Protein AF-0000000084837954 (afdb_homodimer)

Organism: Latimeria chalumnae (NCBI:txid7897)

Sequence (352 aa):
MKMGTEDADMTQWSEMEFEENCTYIVNDNPWDPCADGGNWTQAEASLPRNLIFKYAPSCKEIIGILSKEYIPKGTRFGPLVGEVYTNDTVPKNANRKYFWRIYSSGKFHHFIDGFNEEKSNWMRYVNPAHSVQEQNLAACQNGMNIYFYTIKPIPANQELLVWYCREFADRLDYPSMKMGTEDADMTQWSEMEFEENCTYIVNDNPWDPCADGGNWTQAEASLPRNLIFKYAPSCKEIIGILSKEYIPKGTRFGPLVGEVYTNDTVPKNANRKYFWRIYSSGKFHHFIDGFNEEKSNWMRYVNPAHSVQEQNLAACQNGMNIYFYTIKPIPANQELLVWYCREFADRLDYPS

InterPro domains:
  IPR001214 SET domain [PF21549] (64-174)
  IPR001214 SET domain [PS50280] (48-165)
  IPR001214 SET domain [SM00317] (51-171)
  IPR044413 PRDM1, PR/SET domain [cd19187] (45-172)
  IPR046341 SET domain superfamily [G3DSA:2.170.270.10] (1-176)
  IPR046341 SET domain superfamily [SSF82199] (63-168)
  IPR050331 Zinc finger PRDM4/PRDM1/PRDM14-like [PTHR16515] (44-166)

Nearest PDB structures (foldseek):
  3dal-assembly1_B-2  TM=9.988E-01  e=2.368E-31  Homo sapiens
  3dal-assembly1_A  TM=9.921E-01  e=2.522E-31  Homo sapiens
  3ray-assembly1_A  TM=8.978E-01  e=5.128E-15  Homo sapiens
  6xaz-assembly2_B  TM=8.822E-01  e=1.917E-14  Homo sapiens
  3db5-assembly2_B  TM=8.820E-01  e=5.936E-14  Homo sapiens

Structure (mmCIF, N/CA/C/O backbone):
data_AF-0000000084837954-model_v1
#
loop_
_entity.id
_entity.type
_entity.pdbx_description
1 polymer 'SET domain-containing protein'
#
loop_
_atom_site.group_PDB
_atom_site.id
_atom_site.type_symbol
_atom_site.label_atom_id
_atom_site.label_alt_id
_atom_site.label_comp_id
_atom_site.label_asym_id
_atom_site.label_entity_id
_atom_site.label_seq_id
_atom_site.pdbx_PDB_ins_code
_atom_site.Cartn_x
_atom_site.Cartn_y
_atom_site.Cartn_z
_atom_site.occupancy
_atom_site.B_iso_or_equiv
_atom_site.auth_seq_id
_atom_site.auth_comp_id
_atom_site.auth_asym_id
_atom_site.auth_atom_id
_atom_site.pdbx_PDB_model_num
ATOM 1 N N . MET A 1 1 ? 9.922 19.141 -17.391 1 18.69 1 MET A N 1
ATOM 2 C CA . MET A 1 1 ? 8.805 18.562 -18.125 1 18.69 1 MET A CA 1
ATOM 3 C C . MET A 1 1 ? 8.531 17.125 -17.656 1 18.69 1 MET A C 1
ATOM 5 O O . MET A 1 1 ? 9.305 16.219 -17.953 1 18.69 1 MET A O 1
ATOM 9 N N . LYS A 1 2 ? 8.281 16.906 -16.297 1 28.45 2 LYS A N 1
ATOM 10 C CA . LYS A 1 2 ? 8.062 15.562 -15.781 1 28.45 2 LYS A CA 1
ATOM 11 C C . LYS A 1 2 ? 7.156 14.766 -16.719 1 28.45 2 LYS A C 1
ATOM 13 O O . LYS A 1 2 ? 6.098 15.242 -17.125 1 28.45 2 LYS A O 1
ATOM 18 N N . MET A 1 3 ? 7.676 13.977 -17.656 1 29.23 3 MET A N 1
ATOM 19 C CA . MET A 1 3 ? 7.02 13.141 -18.656 1 29.23 3 MET A CA 1
ATOM 20 C C . MET A 1 3 ? 5.707 12.578 -18.125 1 29.23 3 MET A C 1
ATOM 22 O O . MET A 1 3 ? 5.629 12.18 -16.953 1 29.23 3 MET A O 1
ATOM 26 N N . GLY A 1 4 ? 4.578 13.172 -18.422 1 35.25 4 GLY A N 1
ATOM 27 C CA . GLY A 1 4 ? 3.236 12.617 -18.328 1 35.25 4 GLY A CA 1
ATOM 28 C C . GLY A 1 4 ? 3.215 11.102 -18.328 1 35.25 4 GLY A C 1
ATOM 29 O O . GLY A 1 4 ? 3.777 10.469 -19.219 1 35.25 4 GLY A O 1
ATOM 30 N N . THR A 1 5 ? 3.57 10.453 -17.266 1 38 5 THR A N 1
ATOM 31 C CA . THR A 1 5 ? 3.48 9 -17.266 1 38 5 THR A CA 1
ATOM 32 C C . THR A 1 5 ? 2.361 8.523 -18.188 1 38 5 THR A C 1
ATOM 34 O O . THR A 1 5 ? 1.182 8.758 -17.906 1 38 5 THR A O 1
ATOM 37 N N . GLU A 1 6 ? 2.422 8.711 -19.406 1 42.94 6 GLU A N 1
ATOM 38 C CA . GLU A 1 6 ? 1.643 7.926 -20.359 1 42.94 6 GLU A CA 1
ATOM 39 C C . GLU A 1 6 ? 1.289 6.555 -19.781 1 42.94 6 GLU A C 1
ATOM 41 O O . GLU A 1 6 ? 2.012 6.023 -18.938 1 42.94 6 GLU A O 1
ATOM 46 N N . ASP A 1 7 ? -0.115 6.242 -19.797 1 55 7 ASP A N 1
ATOM 47 C CA . ASP A 1 7 ? -0.686 4.93 -19.516 1 55 7 ASP A CA 1
ATOM 48 C C . ASP A 1 7 ? 0.243 3.812 -19.984 1 55 7 ASP A C 1
ATOM 50 O O . ASP A 1 7 ? 0.126 3.334 -21.109 1 55 7 ASP A O 1
ATOM 54 N N . ALA A 1 8 ? 1.477 3.895 -19.469 1 59.75 8 ALA A N 1
ATOM 55 C CA . ALA A 1 8 ? 2.438 2.869 -19.875 1 59.75 8 ALA A CA 1
ATOM 56 C C . ALA A 1 8 ? 1.807 1.48 -19.828 1 59.75 8 ALA A C 1
ATOM 58 O O . ALA A 1 8 ? 1.054 1.164 -18.906 1 59.75 8 ALA A O 1
ATOM 59 N N . ASP A 1 9 ? 1.861 0.839 -20.938 1 79.5 9 ASP A N 1
ATOM 60 C CA . ASP A 1 9 ? 1.455 -0.559 -21.031 1 79.5 9 ASP A CA 1
ATOM 61 C C . ASP A 1 9 ? 2.266 -1.437 -20.078 1 79.5 9 ASP A C 1
ATOM 63 O O . ASP A 1 9 ? 3.385 -1.842 -20.406 1 79.5 9 ASP A O 1
ATOM 67 N N . MET A 1 10 ? 1.75 -1.671 -18.922 1 84 10 MET A N 1
ATOM 68 C CA . MET A 1 10 ? 2.422 -2.4 -17.859 1 84 10 MET A CA 1
ATOM 69 C C . 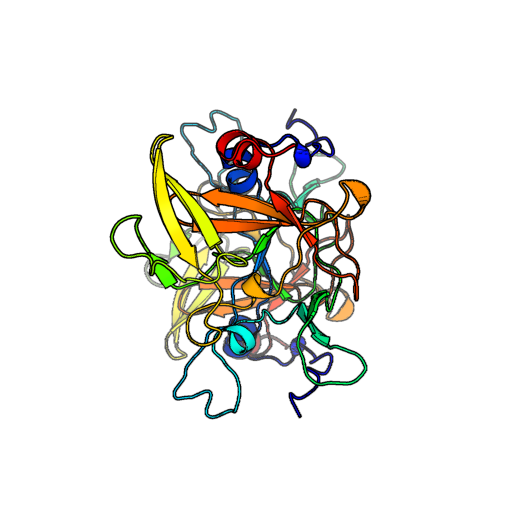MET A 1 10 ? 2.785 -3.812 -18.297 1 84 10 MET A C 1
ATOM 71 O O . MET A 1 10 ? 3.633 -4.465 -17.688 1 84 10 MET A O 1
ATOM 75 N N . THR A 1 11 ? 2.193 -4.234 -19.391 1 78.94 11 THR A N 1
ATOM 76 C CA . THR A 1 11 ? 2.461 -5.602 -19.812 1 78.94 11 THR A CA 1
ATOM 77 C C . THR A 1 11 ? 3.881 -5.727 -20.359 1 78.94 11 THR A C 1
ATOM 79 O O . THR A 1 11 ? 4.406 -6.836 -20.5 1 78.94 11 THR A O 1
ATOM 82 N N . GLN A 1 12 ? 4.457 -4.582 -20.625 1 80.94 12 GLN A N 1
ATOM 83 C CA . GLN A 1 12 ? 5.797 -4.594 -21.203 1 80.94 12 GLN A CA 1
ATOM 84 C C . GLN A 1 12 ? 6.852 -4.254 -20.156 1 80.94 12 GLN A C 1
ATOM 86 O O . GLN A 1 12 ? 8.047 -4.254 -20.453 1 80.94 12 GLN A O 1
ATOM 91 N N . TRP A 1 13 ? 6.477 -4.086 -18.969 1 87.81 13 TRP A N 1
ATOM 92 C CA . TRP A 1 13 ? 7.395 -3.664 -17.922 1 87.81 13 TRP A CA 1
ATOM 93 C C . TRP A 1 13 ? 8.281 -4.82 -17.484 1 87.81 13 TRP A C 1
ATOM 95 O O . TRP A 1 13 ? 7.852 -5.977 -17.484 1 87.81 13 TRP A O 1
ATOM 105 N N . SER A 1 14 ? 9.477 -4.441 -17.172 1 89.69 14 SER A N 1
ATOM 106 C CA . SER A 1 14 ? 10.352 -5.391 -16.5 1 89.69 14 SER A CA 1
ATOM 107 C C . SER A 1 14 ? 9.953 -5.566 -15.031 1 89.69 14 SER A C 1
ATOM 109 O O . SER A 1 14 ? 9.164 -4.789 -14.5 1 89.69 14 SER A O 1
ATOM 111 N N . GLU A 1 15 ? 10.469 -6.582 -14.43 1 92.69 15 GLU A N 1
ATOM 112 C CA . GLU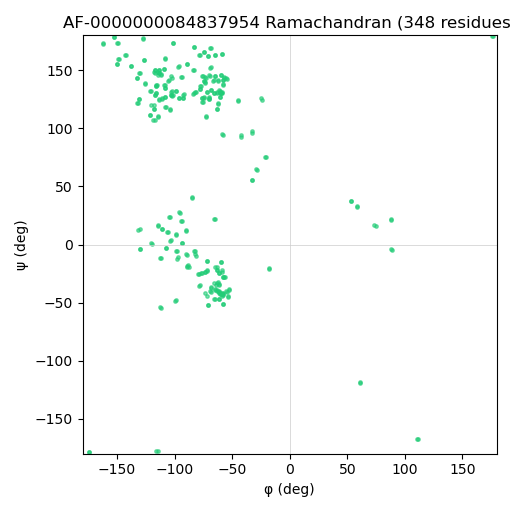 A 1 15 ? 10.227 -6.832 -13.016 1 92.69 15 GLU A CA 1
ATOM 113 C C . GLU A 1 15 ? 10.68 -5.648 -12.164 1 92.69 15 GLU A C 1
ATOM 115 O O . GLU A 1 15 ? 9.992 -5.262 -11.219 1 92.69 15 GLU A O 1
ATOM 120 N N . MET A 1 16 ? 11.797 -5.102 -12.477 1 91.06 16 MET A N 1
ATOM 121 C CA . MET A 1 16 ? 12.312 -3.934 -11.773 1 91.06 16 MET A CA 1
ATOM 122 C C . MET A 1 16 ? 11.383 -2.736 -11.945 1 91.06 16 MET A C 1
ATOM 124 O O . MET A 1 16 ? 11.156 -1.981 -10.992 1 91.06 16 MET A O 1
ATOM 128 N N . GLU A 1 17 ? 10.859 -2.588 -13.125 1 90.94 17 GLU A N 1
ATOM 129 C CA . GLU A 1 17 ? 9.945 -1.481 -13.391 1 90.94 17 GLU A CA 1
ATOM 130 C C . GLU A 1 17 ? 8.672 -1.608 -12.57 1 90.94 17 GLU A C 1
ATOM 132 O O . GLU A 1 17 ? 8.133 -0.608 -12.086 1 90.94 17 GLU A O 1
ATOM 137 N N . PHE A 1 18 ? 8.195 -2.785 -12.422 1 92.88 18 PHE A N 1
ATOM 138 C CA . PHE A 1 18 ? 7.027 -2.994 -11.578 1 92.88 18 PHE A CA 1
ATOM 139 C C . PHE A 1 18 ? 7.312 -2.586 -10.141 1 92.88 18 PHE A C 1
ATOM 141 O O . PHE A 1 18 ? 6.5 -1.903 -9.508 1 92.88 18 PHE A O 1
ATOM 148 N N . GLU A 1 19 ? 8.406 -3.021 -9.664 1 91.19 19 GLU A N 1
ATOM 149 C CA . GLU A 1 19 ? 8.797 -2.713 -8.289 1 91.19 19 GLU A CA 1
ATOM 150 C C . GLU A 1 19 ? 8.945 -1.208 -8.086 1 91.19 19 GLU A C 1
ATOM 152 O O . GLU A 1 19 ? 8.469 -0.662 -7.086 1 91.19 19 GLU A O 1
ATOM 157 N N . GLU A 1 20 ? 9.492 -0.549 -9.031 1 89.5 20 GLU A N 1
ATOM 158 C CA . GLU A 1 20 ? 9.805 0.872 -8.898 1 89.5 20 GLU A CA 1
ATOM 159 C C . GLU A 1 20 ? 8.547 1.727 -9.062 1 89.5 20 GLU A C 1
ATOM 161 O O . GLU A 1 20 ? 8.484 2.85 -8.562 1 89.5 20 GLU A O 1
ATOM 166 N N . ASN A 1 21 ? 7.582 1.158 -9.773 1 88.25 21 ASN A N 1
ATOM 167 C CA . ASN A 1 21 ? 6.426 1.979 -10.102 1 88.25 21 ASN A CA 1
ATOM 168 C C . ASN A 1 21 ? 5.176 1.517 -9.359 1 88.25 21 ASN A C 1
ATOM 170 O O . ASN A 1 21 ? 4.062 1.912 -9.695 1 88.25 21 ASN A O 1
ATOM 174 N N . CYS A 1 22 ? 5.398 0.709 -8.414 1 90.38 22 CYS A N 1
ATOM 175 C CA . CYS A 1 22 ? 4.293 0.267 -7.57 1 90.38 22 CYS A CA 1
ATOM 176 C C . CYS A 1 22 ? 3.797 1.402 -6.684 1 90.38 22 CYS A C 1
ATOM 178 O O . CYS A 1 22 ? 4.586 2.039 -5.98 1 90.38 22 CYS A O 1
ATOM 180 N N . THR A 1 23 ? 2.498 1.654 -6.762 1 95.44 23 THR A N 1
ATOM 181 C CA . THR A 1 23 ? 1.93 2.771 -6.016 1 95.44 23 THR A CA 1
ATOM 182 C C . THR A 1 23 ? 1.287 2.283 -4.719 1 95.44 23 THR A C 1
ATOM 184 O O . THR A 1 23 ? 1.479 2.883 -3.66 1 95.44 23 THR A O 1
ATOM 187 N N . TYR A 1 24 ? 0.505 1.265 -4.812 1 98.12 24 TYR A N 1
ATOM 188 C CA . TYR A 1 24 ? -0.235 0.747 -3.668 1 98.12 24 TYR A CA 1
ATOM 189 C C . TYR A 1 24 ? 0.335 -0.591 -3.211 1 98.12 24 TYR A C 1
ATOM 191 O O . TYR A 1 24 ? 0.661 -1.448 -4.035 1 98.12 24 TYR A O 1
ATOM 199 N N . ILE A 1 25 ? 0.447 -0.74 -1.958 1 98.31 25 ILE A N 1
ATOM 200 C CA . ILE A 1 25 ? 0.876 -2.004 -1.369 1 98.31 25 ILE A CA 1
ATOM 201 C C . ILE A 1 25 ? -0.238 -2.57 -0.492 1 98.31 25 ILE A C 1
ATOM 203 O O . ILE A 1 25 ? -0.80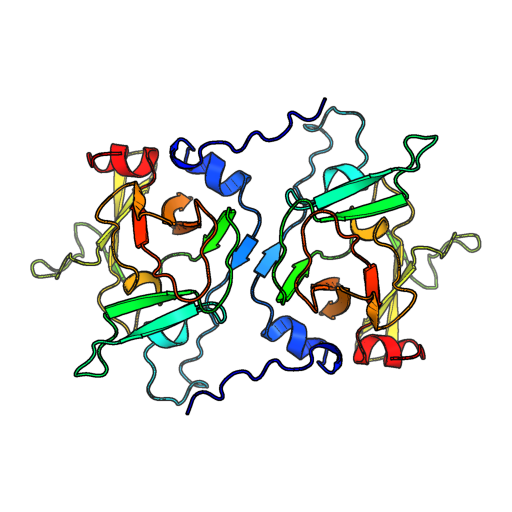1 -1.858 0.343 1 98.31 25 ILE A O 1
ATOM 207 N N . VAL A 1 26 ? -0.583 -3.803 -0.71 1 98.5 26 VAL A N 1
ATOM 208 C CA . VAL A 1 26 ? -1.526 -4.531 0.132 1 98.5 26 VAL A CA 1
ATOM 209 C C . VAL A 1 26 ? -0.831 -5.73 0.77 1 98.5 26 VAL A C 1
ATOM 211 O O . VAL A 1 26 ? -0.4 -6.652 0.069 1 98.5 26 VAL A O 1
ATOM 214 N N . ASN A 1 27 ? -0.759 -5.699 2.049 1 97 27 ASN A N 1
ATOM 215 C CA . ASN A 1 27 ? -0.134 -6.801 2.777 1 97 27 ASN A CA 1
ATOM 216 C C . ASN A 1 27 ? -1.146 -7.891 3.125 1 97 27 ASN A C 1
ATOM 218 O O . ASN A 1 27 ? -2.344 -7.617 3.229 1 97 27 ASN A O 1
ATOM 222 N N . ASP A 1 28 ? -0.611 -9.086 3.295 1 97.12 28 ASP A N 1
ATOM 223 C CA . ASP A 1 28 ? -1.442 -10.164 3.83 1 97.12 28 ASP A CA 1
ATOM 224 C C . ASP A 1 28 ? -1.978 -9.805 5.215 1 97.12 28 ASP A C 1
ATOM 226 O O . ASP A 1 28 ? -1.314 -9.102 5.98 1 97.12 28 ASP A O 1
ATOM 230 N N . ASN A 1 29 ? -3.166 -10.273 5.465 1 94.25 29 ASN A N 1
ATOM 231 C CA . ASN A 1 29 ? -3.598 -10.227 6.859 1 94.25 29 ASN A CA 1
ATOM 232 C C . ASN A 1 29 ? -2.684 -11.055 7.754 1 94.25 29 ASN A C 1
ATOM 234 O O . ASN A 1 29 ? -2.301 -12.172 7.395 1 94.25 29 ASN A O 1
ATOM 238 N N . PRO A 1 30 ? -2.348 -10.367 8.844 1 87.44 30 PRO A N 1
ATOM 239 C CA . PRO A 1 30 ? -1.489 -11.141 9.742 1 87.44 30 PRO A CA 1
ATOM 240 C C . PRO A 1 30 ? -2.174 -12.398 10.281 1 87.44 30 PRO A C 1
ATOM 242 O O . PRO A 1 30 ? -3.391 -12.406 10.477 1 87.44 30 PRO A O 1
ATOM 245 N N . TRP A 1 31 ? -1.421 -13.398 10.375 1 80.69 31 TRP A N 1
ATOM 246 C CA . TRP A 1 31 ? -1.942 -14.68 10.836 1 80.69 31 TRP A CA 1
ATOM 247 C C . TRP A 1 31 ? -1.251 -15.117 12.125 1 80.69 31 TRP A C 1
ATOM 249 O O . TRP A 1 31 ? -0.025 -15.047 12.234 1 80.69 31 TRP A O 1
ATOM 259 N N . ASP A 1 32 ? -2.109 -15.266 13.125 1 76.31 32 ASP A N 1
ATOM 260 C CA . ASP A 1 32 ? -1.627 -15.859 14.367 1 76.31 32 ASP A CA 1
ATOM 261 C C . ASP A 1 32 ? -2.369 -17.156 14.688 1 76.31 32 ASP A C 1
ATOM 263 O O . ASP A 1 32 ? -3.557 -17.125 15.016 1 76.31 32 ASP A O 1
ATOM 267 N N . PRO A 1 33 ? -1.661 -18.266 14.508 1 71.12 33 PRO A N 1
ATOM 268 C CA . PRO A 1 33 ? -2.316 -19.547 14.758 1 71.12 33 PRO A CA 1
ATOM 269 C C . PRO A 1 33 ? -2.967 -19.625 16.141 1 71.12 33 PRO A C 1
ATOM 271 O O . PRO A 1 33 ? -3.998 -20.281 16.297 1 71.12 33 PRO A O 1
ATOM 274 N N . CYS A 1 34 ? -2.322 -19.078 17.109 1 66 34 CYS A N 1
ATOM 275 C CA . CYS A 1 34 ? -2.818 -19.141 18.469 1 66 34 CYS A CA 1
ATOM 276 C C . CYS A 1 34 ? -4.035 -18.25 18.656 1 66 34 CYS A C 1
ATOM 278 O O . CYS A 1 34 ? -4.957 -18.594 19.406 1 66 34 CYS A O 1
ATOM 280 N N . ALA A 1 35 ? -3.959 -17.188 18.172 1 58.91 35 ALA A N 1
ATOM 281 C CA . ALA A 1 35 ? -5.02 -16.203 18.375 1 58.91 35 ALA A CA 1
ATOM 282 C C . ALA A 1 35 ? -6.223 -16.5 17.484 1 58.91 35 ALA A C 1
ATOM 284 O O . ALA A 1 35 ? -7.363 -16.219 17.859 1 58.91 35 ALA A O 1
ATOM 285 N N . ASP A 1 36 ? -5.797 -16.969 16.375 1 60.88 36 ASP A N 1
ATOM 286 C CA . ASP A 1 36 ? -6.871 -17.188 15.414 1 60.88 36 ASP A CA 1
ATOM 287 C C . ASP A 1 36 ? -7.531 -18.547 15.625 1 60.88 36 ASP A C 1
ATOM 289 O O . ASP A 1 36 ? -7.008 -19.562 15.188 1 60.88 36 ASP A O 1
ATOM 293 N N . GLY A 1 37 ? -7.691 -18.844 16.906 1 55.66 37 GLY A N 1
ATOM 294 C CA . GLY A 1 37 ? -8.398 -20.062 17.281 1 55.66 37 GLY A CA 1
ATOM 295 C C . GLY A 1 37 ? -9.242 -20.641 16.172 1 55.66 37 GLY A C 1
ATOM 296 O O . GLY A 1 37 ? -9.82 -21.719 16.312 1 55.66 37 GLY A O 1
ATOM 297 N N . GLY A 1 38 ? -9.594 -19.891 15.227 1 60.56 38 GLY A N 1
ATOM 298 C CA . GLY A 1 38 ? -10.648 -20.438 14.391 1 60.56 38 GLY A CA 1
ATOM 299 C C . GLY A 1 38 ? -10.133 -21.375 13.32 1 60.56 38 GLY A C 1
ATOM 300 O O . GLY A 1 38 ? -8.938 -21.641 13.242 1 60.56 38 GLY A O 1
ATOM 301 N N . ASN A 1 39 ? -11.008 -22.094 12.617 1 78.25 39 ASN A N 1
ATOM 302 C CA . ASN A 1 39 ? -11.062 -23.156 11.617 1 78.25 39 ASN A CA 1
ATOM 303 C C . ASN A 1 39 ? -10.469 -22.703 10.289 1 78.25 39 ASN A C 1
ATOM 305 O O . ASN A 1 39 ? -10.75 -23.297 9.242 1 78.25 39 ASN A O 1
ATOM 309 N N . TRP A 1 40 ? -9.578 -21.625 10.391 1 87.56 40 TRP A N 1
ATOM 310 C CA . TRP A 1 40 ? -9.055 -21.234 9.086 1 87.56 40 TRP A CA 1
ATOM 311 C C . TRP A 1 40 ? -7.613 -21.703 8.914 1 87.56 40 TRP A C 1
ATOM 313 O O . TRP A 1 40 ? -6.836 -21.703 9.875 1 87.56 40 TRP A O 1
ATOM 323 N N . THR A 1 41 ? -7.34 -22.125 7.734 1 93.81 41 THR A N 1
ATOM 324 C CA . THR A 1 41 ? -5.953 -22.391 7.383 1 93.81 41 THR A CA 1
ATOM 325 C C . THR A 1 41 ? -5.156 -21.094 7.25 1 93.81 41 THR A C 1
ATOM 327 O O . THR A 1 41 ? -5.738 -20.016 7.16 1 93.81 41 THR A O 1
ATOM 330 N N . GLN A 1 42 ? -3.848 -21.156 7.285 1 95.12 42 GLN A N 1
ATOM 331 C CA . GLN A 1 42 ? -2.988 -20 7.062 1 95.12 42 GLN A CA 1
ATOM 332 C C . GLN A 1 42 ? -3.328 -19.312 5.742 1 95.12 42 GLN A C 1
ATOM 334 O O . GLN A 1 42 ? -3.381 -18.078 5.672 1 95.12 42 GLN A O 1
ATOM 339 N N . ALA A 1 43 ? -3.512 -20.125 4.738 1 97.12 43 ALA A N 1
ATOM 340 C CA . ALA A 1 43 ? -3.857 -19.562 3.428 1 97.12 43 ALA A CA 1
ATOM 341 C C . ALA A 1 43 ? -5.141 -18.75 3.502 1 97.12 43 ALA A C 1
ATOM 343 O O . ALA A 1 43 ? -5.195 -17.625 2.986 1 97.12 43 ALA A O 1
ATOM 344 N N . GLU A 1 44 ? -6.086 -19.25 4.137 1 95.88 44 GLU A N 1
ATOM 345 C CA . GLU A 1 44 ? -7.367 -18.562 4.262 1 95.88 44 GLU A CA 1
ATOM 346 C C . GLU A 1 44 ? -7.238 -17.297 5.125 1 95.88 44 GLU A C 1
ATOM 348 O O . GLU A 1 44 ? -7.781 -16.25 4.789 1 95.88 44 GLU A O 1
ATOM 353 N N . ALA A 1 45 ? -6.477 -17.422 6.18 1 95.06 45 ALA A N 1
ATOM 354 C CA . ALA A 1 45 ? -6.367 -16.344 7.152 1 95.06 45 ALA A CA 1
ATOM 355 C C . ALA A 1 45 ? -5.566 -15.172 6.586 1 95.06 45 ALA A C 1
ATOM 357 O O . ALA A 1 45 ? -5.703 -14.031 7.047 1 95.06 45 ALA A O 1
ATOM 358 N N . SER A 1 46 ? -4.777 -15.398 5.633 1 97.06 46 SER A N 1
ATOM 359 C CA . SER A 1 46 ? -3.861 -14.391 5.105 1 97.06 46 SER A CA 1
ATOM 360 C C . SER A 1 46 ? -4.562 -13.469 4.109 1 97.06 46 SER A C 1
ATOM 362 O O . SER A 1 46 ? -3.99 -12.469 3.666 1 97.06 46 SER A O 1
ATOM 364 N N . LEU A 1 47 ? -5.836 -13.742 3.756 1 97.56 47 LEU A N 1
ATOM 365 C CA . LEU A 1 47 ? -6.535 -12.984 2.725 1 97.56 47 LEU A CA 1
ATOM 366 C C . LEU A 1 47 ? -6.68 -11.523 3.133 1 97.56 47 LEU A C 1
ATOM 368 O O . LEU A 1 47 ? -7.234 -11.219 4.191 1 97.56 47 LEU A O 1
ATOM 372 N N . PRO A 1 48 ? -6.125 -10.641 2.293 1 97.19 48 PRO A N 1
ATOM 373 C CA . PRO A 1 48 ? -6.309 -9.219 2.596 1 97.19 48 PRO A CA 1
ATOM 374 C C . PRO A 1 48 ? -7.777 -8.812 2.662 1 97.19 48 PRO A C 1
ATOM 376 O O . PRO A 1 48 ? -8.633 -9.477 2.07 1 97.19 48 PRO A O 1
ATOM 379 N N . ARG A 1 49 ? -8.047 -7.699 3.225 1 94.19 49 ARG A N 1
ATOM 380 C CA . ARG A 1 49 ? -9.398 -7.262 3.543 1 94.19 49 ARG A CA 1
ATOM 381 C C . ARG A 1 49 ? -10.148 -6.836 2.283 1 94.19 49 ARG A C 1
ATOM 383 O O . ARG A 1 49 ? -11.375 -6.762 2.277 1 94.19 49 ARG A O 1
ATOM 390 N N . ASN A 1 50 ? -9.445 -6.461 1.241 1 97.5 50 ASN A N 1
ATOM 391 C CA . ASN A 1 50 ? -10.102 -5.961 0.036 1 97.5 50 ASN A CA 1
ATOM 392 C C . ASN A 1 50 ? -10.406 -7.094 -0.942 1 97.5 50 ASN A C 1
ATOM 394 O O . ASN A 1 50 ? -10.766 -6.84 -2.096 1 97.5 50 ASN A O 1
ATOM 398 N N . LEU A 1 51 ? -10.281 -8.312 -0.485 1 98.56 51 LEU A N 1
ATOM 399 C CA . LEU A 1 51 ? -10.547 -9.484 -1.312 1 98.56 51 LEU A CA 1
ATOM 400 C C . LEU A 1 51 ? -11.547 -10.414 -0.63 1 98.56 51 LEU A C 1
ATOM 402 O O . LEU A 1 51 ? -11.75 -10.328 0.583 1 98.56 51 LEU A O 1
ATOM 406 N N . ILE A 1 52 ? -12.188 -11.273 -1.466 1 98 52 ILE A N 1
ATOM 407 C CA . ILE A 1 52 ? -13.07 -12.312 -0.944 1 98 52 ILE A CA 1
ATOM 408 C C . ILE A 1 52 ? -12.836 -13.617 -1.7 1 98 52 ILE A C 1
ATOM 410 O O . ILE A 1 52 ? -12.391 -13.602 -2.85 1 98 52 ILE A O 1
ATOM 414 N N . PHE A 1 53 ? -13.117 -14.719 -1.052 1 97.69 53 PHE A N 1
ATOM 415 C CA . PHE A 1 53 ? -13 -16.031 -1.686 1 97.69 53 PHE A CA 1
ATOM 416 C C . PHE A 1 53 ? -14.156 -16.25 -2.654 1 97.69 53 PHE A C 1
ATOM 418 O O . PHE A 1 53 ? -15.289 -15.867 -2.381 1 97.69 53 PHE A O 1
ATOM 425 N N . LYS A 1 54 ? -13.883 -16.828 -3.717 1 97.38 54 LYS A N 1
ATOM 426 C CA . LYS A 1 54 ? -14.883 -17.406 -4.605 1 97.38 54 LYS A CA 1
ATOM 427 C C . LYS A 1 54 ? -15.109 -18.891 -4.289 1 97.38 54 LYS A C 1
ATOM 429 O O . LYS A 1 54 ? -14.164 -19.672 -4.27 1 97.38 54 LYS A O 1
ATOM 434 N N . TYR A 1 55 ? -16.328 -19.25 -4.059 1 95.94 55 TYR A N 1
ATOM 435 C CA . TYR A 1 55 ? -16.625 -20.625 -3.689 1 95.94 55 TYR A CA 1
ATOM 436 C C . TYR A 1 55 ? -17.344 -21.344 -4.824 1 95.94 55 TYR A C 1
ATOM 438 O O . TYR A 1 55 ? -18.078 -20.734 -5.598 1 95.94 55 TYR A O 1
ATOM 446 N N . ALA A 1 56 ? -17.094 -22.641 -4.805 1 93.44 56 ALA A N 1
ATOM 447 C CA . ALA A 1 56 ? -17.828 -23.5 -5.738 1 93.44 56 ALA A CA 1
ATOM 448 C C . ALA A 1 56 ? -19.312 -23.516 -5.391 1 93.44 56 ALA A C 1
ATOM 450 O O . ALA A 1 56 ? -19.688 -23.453 -4.219 1 93.44 56 ALA A O 1
ATOM 451 N N . PRO A 1 57 ? -20.234 -23.516 -6.359 1 89.19 57 PRO A N 1
ATOM 452 C CA . PRO A 1 57 ? -21.688 -23.469 -6.129 1 89.19 57 PRO A CA 1
ATOM 453 C C . PRO A 1 57 ? -22.172 -24.594 -5.219 1 89.19 57 PRO A C 1
ATOM 455 O O . PRO A 1 57 ? -23.078 -24.391 -4.414 1 89.19 57 PRO A O 1
ATOM 458 N N . SER A 1 58 ? -21.688 -25.703 -5.355 1 85.81 58 SER A N 1
ATOM 459 C CA . SER A 1 58 ? -22.266 -26.859 -4.695 1 85.81 58 SER A CA 1
ATOM 460 C C . SER A 1 58 ? -21.516 -27.219 -3.416 1 85.81 58 SER A C 1
ATOM 462 O O . SER A 1 58 ? -21.938 -28.094 -2.66 1 85.81 58 SER A O 1
ATOM 464 N N . CYS A 1 59 ? -20.391 -26.484 -3.188 1 78.5 59 CYS A N 1
ATOM 465 C CA . CYS A 1 59 ? -19.625 -26.828 -1.996 1 78.5 59 CYS A CA 1
ATOM 466 C C . CYS A 1 59 ? -18.859 -25.625 -1.476 1 78.5 59 CYS A C 1
ATOM 468 O O . CYS A 1 59 ? -18.953 -24.531 -2.041 1 78.5 59 CYS A O 1
ATOM 470 N N . LYS A 1 60 ? -18.125 -25.844 -0.333 1 84.38 60 LYS A N 1
ATOM 471 C CA . LYS A 1 60 ? -17.359 -24.781 0.331 1 84.38 60 LYS A CA 1
ATOM 472 C C . LYS A 1 60 ? -15.906 -24.781 -0.105 1 84.38 60 LYS A C 1
ATOM 474 O O . LYS A 1 60 ? -15.016 -24.422 0.67 1 84.38 60 LYS A O 1
ATOM 479 N N . GLU A 1 61 ? -15.812 -25.297 -1.354 1 91.88 61 GLU A N 1
ATOM 480 C CA . GLU A 1 61 ? -14.453 -25.281 -1.882 1 91.88 61 GLU A CA 1
ATOM 481 C C . GLU A 1 61 ? -14.094 -23.906 -2.457 1 91.88 61 GLU A C 1
ATOM 483 O O . GLU A 1 61 ? -14.883 -23.312 -3.18 1 91.88 61 GLU A O 1
ATOM 488 N N . ILE A 1 62 ? -12.945 -23.422 -2.055 1 95.94 62 ILE A N 1
ATOM 489 C CA . ILE A 1 62 ? -12.453 -22.156 -2.609 1 95.94 62 ILE A CA 1
ATOM 490 C C . ILE A 1 62 ? -11.922 -22.391 -4.02 1 95.94 62 ILE A C 1
ATOM 492 O O . ILE A 1 62 ? -11.008 -23.188 -4.219 1 95.94 62 ILE A O 1
ATOM 496 N N . ILE A 1 63 ? -12.477 -21.672 -5.027 1 96.88 63 ILE A N 1
ATOM 497 C CA . ILE A 1 63 ? -12.102 -21.938 -6.414 1 96.88 63 ILE A CA 1
ATOM 498 C C . ILE A 1 63 ? -11.5 -20.688 -7.035 1 96.88 63 ILE A C 1
ATOM 500 O O . ILE A 1 63 ? -11.195 -20.672 -8.234 1 96.88 63 ILE A O 1
ATOM 504 N N . GLY A 1 64 ? -11.383 -19.562 -6.27 1 98.19 64 GLY A N 1
ATOM 505 C CA . GLY A 1 64 ? -10.805 -18.344 -6.805 1 98.19 64 GLY A CA 1
ATOM 506 C C . GLY A 1 64 ? -10.852 -17.188 -5.824 1 98.19 64 GLY A C 1
ATOM 507 O O . GLY A 1 64 ? -11.211 -17.359 -4.66 1 98.19 64 GLY A O 1
ATOM 508 N N . ILE A 1 65 ? -10.336 -16.094 -6.25 1 98.75 65 ILE A N 1
ATOM 509 C CA . ILE A 1 65 ? -10.312 -14.867 -5.457 1 98.75 65 ILE A CA 1
ATOM 510 C C . ILE A 1 65 ? -11.047 -13.758 -6.203 1 98.75 65 ILE A C 1
ATOM 512 O O . ILE A 1 65 ? -10.82 -13.547 -7.398 1 98.75 65 ILE A O 1
ATOM 516 N N . LEU A 1 66 ? -11.914 -13.086 -5.496 1 98.69 66 LEU A N 1
ATOM 517 C CA . LEU A 1 66 ? -12.633 -11.938 -6.047 1 98.69 66 LEU A CA 1
ATOM 518 C C . LEU A 1 66 ? -12.227 -10.648 -5.336 1 98.69 66 LEU A C 1
ATOM 520 O O . LEU A 1 66 ? -11.867 -10.68 -4.156 1 98.69 66 LEU A O 1
ATOM 524 N N . SER A 1 67 ? -12.25 -9.57 -6.102 1 98.56 67 SER A N 1
ATOM 525 C CA . SER A 1 67 ? -12.109 -8.266 -5.461 1 98.56 67 SER A CA 1
ATOM 526 C C . SER A 1 67 ? -13.359 -7.895 -4.68 1 98.56 67 SER A C 1
ATOM 528 O O . SER A 1 67 ? -14.477 -8.07 -5.168 1 98.56 67 SER A O 1
ATOM 530 N N . LYS A 1 68 ? -13.203 -7.473 -3.473 1 97.69 68 LYS A N 1
ATOM 531 C CA . LYS A 1 68 ? -14.305 -6.996 -2.646 1 97.69 68 LYS A CA 1
ATOM 532 C C . LYS A 1 68 ? -14.695 -5.566 -3.01 1 97.69 68 LYS A C 1
ATOM 534 O O . LYS A 1 68 ? -15.844 -5.164 -2.83 1 97.69 68 LYS A O 1
ATOM 539 N N . GLU A 1 69 ? -13.773 -4.797 -3.557 1 96.5 69 GLU A N 1
ATOM 540 C CA . GLU A 1 69 ? -13.891 -3.383 -3.902 1 96.5 69 GLU A CA 1
ATOM 541 C C . GLU A 1 69 ? -13.023 -3.035 -5.109 1 96.5 69 GLU A C 1
ATOM 543 O O . GLU A 1 69 ? -12.305 -3.891 -5.629 1 96.5 69 GLU A O 1
ATOM 548 N N . TYR A 1 70 ? -13.227 -1.771 -5.543 1 97 70 TYR A N 1
ATOM 549 C CA . TYR A 1 70 ? -12.344 -1.301 -6.609 1 97 70 TYR A CA 1
ATOM 550 C C . TYR A 1 70 ? -10.891 -1.329 -6.164 1 97 70 TYR A C 1
ATOM 552 O O . TYR A 1 70 ? -10.547 -0.823 -5.094 1 97 70 TYR A O 1
ATOM 560 N N . ILE A 1 71 ? -10.055 -1.963 -6.922 1 97.88 71 ILE A N 1
ATOM 561 C CA . ILE A 1 71 ? -8.617 -2.002 -6.672 1 97.88 71 ILE A CA 1
ATOM 562 C C . ILE A 1 71 ? -7.879 -1.253 -7.781 1 97.88 71 ILE A C 1
ATOM 564 O O . ILE A 1 71 ? -8.016 -1.586 -8.961 1 97.88 71 ILE A O 1
ATOM 568 N N . PRO A 1 72 ? -7.078 -0.283 -7.434 1 97.38 72 PRO A N 1
ATOM 569 C CA . PRO A 1 72 ? -6.391 0.5 -8.469 1 97.38 72 PRO A CA 1
ATOM 570 C C . PRO A 1 72 ? -5.336 -0.31 -9.211 1 97.38 72 PRO A C 1
ATOM 572 O O . PRO A 1 72 ? -4.801 -1.283 -8.68 1 97.38 72 PRO A O 1
ATOM 575 N N . LYS A 1 73 ? -5.137 0.127 -10.438 1 96.81 73 LYS A N 1
ATOM 576 C CA . LYS A 1 73 ? -3.943 -0.317 -11.148 1 96.81 73 LYS A CA 1
ATOM 577 C C . LYS A 1 73 ? -2.678 0.054 -10.383 1 96.81 73 LYS A C 1
ATOM 579 O O . LYS A 1 73 ? -2.605 1.123 -9.773 1 96.81 73 LYS A O 1
ATOM 584 N N . GLY A 1 74 ? -1.701 -0.838 -10.406 1 95.81 74 GLY A N 1
ATOM 585 C CA . GLY A 1 74 ? -0.45 -0.562 -9.719 1 95.81 74 GLY A CA 1
ATOM 586 C C . GLY A 1 74 ? -0.463 -0.991 -8.258 1 95.81 74 GLY A C 1
ATOM 587 O O . GLY A 1 74 ? 0.252 -0.421 -7.434 1 95.81 74 GLY A O 1
ATOM 588 N N . THR A 1 75 ? -1.316 -1.899 -7.879 1 98.12 75 THR A N 1
ATOM 589 C CA . THR A 1 75 ? -1.376 -2.477 -6.543 1 98.12 75 THR A CA 1
ATOM 590 C C . THR A 1 75 ? -0.54 -3.75 -6.465 1 98.12 75 THR A C 1
ATOM 592 O O . THR A 1 75 ? -0.66 -4.633 -7.316 1 98.12 75 THR A O 1
ATOM 595 N N . ARG A 1 76 ? 0.301 -3.818 -5.5 1 98.5 76 ARG A N 1
ATOM 596 C CA . ARG A 1 76 ? 1.139 -4.996 -5.301 1 98.5 76 ARG A CA 1
ATOM 597 C C . ARG A 1 76 ? 0.61 -5.859 -4.16 1 98.5 76 ARG A C 1
ATOM 599 O O . ARG A 1 76 ? 0.335 -5.352 -3.068 1 98.5 76 ARG A O 1
ATOM 606 N N . PHE A 1 77 ? 0.441 -7.133 -4.414 1 98.75 77 PHE A N 1
ATOM 607 C CA . PHE A 1 77 ? 0.124 -8.141 -3.404 1 98.75 77 PHE A CA 1
ATOM 608 C C . PHE A 1 77 ? 1.321 -9.047 -3.148 1 98.75 77 PHE A C 1
ATOM 610 O O . PHE A 1 77 ? 2.162 -9.234 -4.031 1 98.75 77 PHE A O 1
ATOM 617 N N . GLY A 1 78 ? 1.305 -9.734 -1.976 1 98.25 78 GLY A N 1
ATOM 618 C CA . GLY A 1 78 ? 2.346 -10.703 -1.675 1 98.25 78 GLY A CA 1
ATOM 619 C C . GLY A 1 78 ? 3.271 -10.258 -0.558 1 98.25 78 GLY A C 1
ATOM 620 O O . GLY A 1 78 ? 2.963 -9.312 0.172 1 98.25 78 GLY A O 1
ATOM 621 N N . PRO A 1 79 ? 4.246 -10.906 -0.47 1 98.44 79 PRO A N 1
ATOM 622 C CA . PRO A 1 79 ? 4.781 -11.914 -1.386 1 98.44 79 PRO A CA 1
ATOM 623 C C . PRO A 1 79 ? 4.062 -13.258 -1.267 1 98.44 79 PRO A C 1
ATOM 625 O O . PRO A 1 79 ? 3.359 -13.5 -0.281 1 98.44 79 PRO A O 1
ATOM 628 N N . LEU A 1 80 ? 4.285 -14.086 -2.348 1 98.62 80 LEU A N 1
ATOM 629 C CA . LEU A 1 80 ? 3.807 -15.461 -2.344 1 98.62 80 LEU A CA 1
ATOM 630 C C . LEU A 1 80 ? 4.484 -16.266 -1.242 1 98.62 80 LEU A C 1
ATOM 632 O O . LEU A 1 80 ? 5.703 -16.188 -1.069 1 98.62 80 LEU A O 1
ATOM 636 N N . VAL A 1 81 ? 3.697 -16.969 -0.478 1 98.06 81 VAL A N 1
ATOM 637 C CA . VAL A 1 81 ? 4.199 -17.797 0.614 1 98.06 81 VAL A CA 1
ATOM 638 C C . VAL A 1 81 ? 3.885 -19.266 0.334 1 98.06 81 VAL A C 1
ATOM 640 O O . VAL A 1 81 ? 2.783 -19.594 -0.109 1 98.06 81 VAL A O 1
ATOM 643 N N . GLY A 1 82 ? 4.805 -20.109 0.579 1 98 82 GLY A N 1
ATOM 644 C CA . GLY A 1 82 ? 4.668 -21.547 0.429 1 98 82 GLY A CA 1
ATOM 645 C C . GLY A 1 82 ? 5.879 -22.312 0.915 1 98 82 GLY A C 1
ATOM 646 O O . GLY A 1 82 ? 6.812 -21.734 1.469 1 98 82 GLY A O 1
ATOM 647 N N . GLU A 1 83 ? 5.844 -23.609 0.787 1 97.31 83 GLU A N 1
ATOM 648 C CA . GLU A 1 83 ? 6.977 -24.453 1.144 1 97.31 83 GLU A CA 1
ATOM 649 C C . GLU A 1 83 ? 8.102 -24.328 0.115 1 97.31 83 GLU A C 1
ATOM 651 O O . GLU A 1 83 ? 7.84 -24.297 -1.089 1 97.31 83 GLU A O 1
ATOM 656 N N . VAL A 1 84 ? 9.289 -24.281 0.627 1 97.31 84 VAL A N 1
ATOM 657 C CA . VAL A 1 84 ? 10.445 -24.094 -0.238 1 97.31 84 VAL A CA 1
ATOM 658 C C . VAL A 1 84 ? 11.148 -25.438 -0.453 1 97.31 84 VAL A C 1
ATOM 660 O O . VAL A 1 84 ? 11.461 -26.141 0.51 1 97.31 84 VAL A O 1
ATOM 663 N N . TYR A 1 85 ? 11.367 -25.75 -1.691 1 96.81 85 TYR A N 1
ATOM 664 C CA . TYR A 1 85 ? 12.086 -26.969 -2.053 1 96.81 85 TYR A CA 1
ATOM 665 C C . TYR A 1 85 ? 13.188 -26.672 -3.061 1 96.81 85 TYR A C 1
ATOM 667 O O . TYR A 1 85 ? 13.07 -25.734 -3.867 1 96.81 85 TYR A O 1
ATOM 675 N N . THR A 1 86 ? 14.219 -27.406 -2.967 1 96.31 86 THR A N 1
ATOM 676 C CA . THR A 1 86 ? 15.211 -27.469 -4.031 1 96.31 86 THR A CA 1
ATOM 677 C C . THR A 1 86 ? 15.031 -28.734 -4.871 1 96.31 86 THR A C 1
ATOM 679 O O . THR A 1 86 ? 14.188 -29.562 -4.562 1 96.31 86 THR A O 1
ATOM 682 N N . ASN A 1 87 ? 15.852 -28.812 -6 1 93.06 87 ASN A N 1
ATOM 683 C CA . ASN A 1 87 ? 15.812 -30.031 -6.812 1 93.06 87 ASN A CA 1
ATOM 684 C C . ASN A 1 87 ? 16.109 -31.266 -5.984 1 93.06 87 ASN A C 1
ATOM 686 O O . ASN A 1 87 ? 15.555 -32.344 -6.25 1 93.06 87 ASN A O 1
ATOM 690 N N . ASP A 1 88 ? 16.875 -31.109 -4.934 1 95.19 88 ASP A N 1
ATOM 691 C CA . ASP A 1 88 ? 17.312 -32.25 -4.125 1 95.19 88 ASP A CA 1
ATOM 692 C C . ASP A 1 88 ? 16.312 -32.562 -3.027 1 95.19 88 ASP A C 1
ATOM 694 O O . ASP A 1 88 ? 16.281 -33.688 -2.518 1 95.19 88 ASP A O 1
ATOM 698 N N . THR A 1 89 ? 15.43 -31.609 -2.703 1 95.75 89 THR A N 1
ATOM 699 C CA . THR A 1 89 ? 14.578 -31.812 -1.535 1 95.75 89 THR A CA 1
ATOM 700 C C . THR A 1 89 ? 13.117 -31.984 -1.951 1 95.75 89 THR A C 1
ATOM 702 O O . THR A 1 89 ? 12.281 -32.406 -1.144 1 95.75 89 THR A O 1
ATOM 705 N N . VAL A 1 90 ? 12.82 -31.703 -3.199 1 94.56 90 VAL A N 1
ATOM 706 C CA . VAL A 1 90 ? 11.445 -31.781 -3.664 1 94.56 90 VAL A CA 1
ATOM 707 C C . VAL A 1 90 ? 11 -33.25 -3.719 1 94.56 90 VAL A C 1
ATOM 709 O O . VAL A 1 90 ? 11.703 -34.094 -4.281 1 94.56 90 VAL A O 1
ATOM 712 N N . PRO A 1 91 ? 9.914 -33.5 -3.049 1 93.12 91 PRO A N 1
ATOM 713 C CA . PRO A 1 91 ? 9.414 -34.875 -3.148 1 93.12 91 PRO A CA 1
ATOM 714 C C . PRO A 1 91 ? 9.18 -35.312 -4.59 1 93.12 91 PRO A C 1
ATOM 716 O O . PRO A 1 91 ? 8.695 -34.531 -5.41 1 93.12 91 PRO A O 1
ATOM 719 N N . LYS A 1 92 ? 9.438 -36.531 -4.957 1 91.12 92 LYS A N 1
ATOM 720 C CA . LYS A 1 92 ? 9.328 -37.062 -6.309 1 91.12 92 LYS A CA 1
ATOM 721 C C . LYS A 1 92 ? 7.879 -37.031 -6.785 1 91.12 92 LYS A C 1
ATOM 723 O O . LYS A 1 92 ? 7.605 -36.781 -7.957 1 91.12 92 LYS A O 1
ATOM 728 N N . ASN A 1 93 ? 6.941 -37.25 -5.883 1 91.12 93 ASN A N 1
ATOM 729 C CA . ASN A 1 93 ? 5.531 -37.344 -6.258 1 91.12 93 ASN A CA 1
ATOM 730 C C . ASN A 1 93 ? 4.77 -36.062 -5.879 1 91.12 93 ASN A C 1
ATOM 732 O O . ASN A 1 93 ? 3.547 -36.094 -5.727 1 91.12 93 ASN A O 1
ATOM 736 N N . ALA A 1 94 ? 5.516 -35 -5.777 1 89.31 94 ALA A N 1
ATOM 737 C CA . ALA A 1 94 ? 4.855 -33.75 -5.375 1 89.31 94 ALA A CA 1
ATOM 738 C C . ALA A 1 94 ? 3.912 -33.25 -6.469 1 89.31 94 ALA A C 1
ATOM 740 O O . ALA A 1 94 ? 4.23 -33.344 -7.656 1 89.31 94 ALA A O 1
ATOM 741 N N . ASN A 1 95 ? 2.67 -32.875 -6.066 1 91.25 95 ASN A N 1
ATOM 742 C CA . ASN A 1 95 ? 1.775 -32.156 -6.965 1 91.25 95 ASN A CA 1
ATOM 743 C C . ASN A 1 95 ? 2.346 -30.797 -7.34 1 91.25 95 ASN A C 1
ATOM 745 O O . ASN A 1 95 ? 2.473 -29.906 -6.488 1 91.25 95 ASN A O 1
ATOM 749 N N . ARG A 1 96 ? 2.658 -30.484 -8.539 1 90.44 96 ARG A N 1
ATOM 750 C CA . ARG A 1 96 ? 3.404 -29.312 -8.953 1 90.44 96 ARG A CA 1
ATOM 751 C C . ARG A 1 96 ? 2.463 -28.203 -9.438 1 90.44 96 ARG A C 1
ATOM 753 O O . ARG A 1 96 ? 2.908 -27.188 -9.977 1 90.44 96 ARG A O 1
ATOM 760 N N . LYS A 1 97 ? 1.227 -28.438 -9.234 1 92.5 97 LYS A N 1
ATOM 761 C CA . LYS A 1 97 ? 0.215 -27.5 -9.703 1 92.5 97 LYS A CA 1
ATOM 762 C C . LYS A 1 97 ? 0.438 -26.109 -9.117 1 92.5 97 LYS A C 1
ATOM 764 O O . LYS A 1 97 ? 0.137 -25.094 -9.758 1 92.5 97 LYS A O 1
ATOM 769 N N . TYR A 1 98 ? 1.034 -26.047 -7.969 1 95.75 98 TYR A N 1
ATOM 770 C CA . TYR A 1 98 ? 1.14 -24.781 -7.262 1 95.75 98 TYR A CA 1
ATOM 771 C C . TYR A 1 98 ? 2.594 -24.328 -7.156 1 95.75 98 TYR A C 1
ATOM 773 O O . TYR A 1 98 ? 2.938 -23.516 -6.301 1 95.75 98 TYR A O 1
ATOM 781 N N . PHE A 1 99 ? 3.465 -24.922 -7.969 1 95.25 99 PHE A N 1
ATOM 782 C CA . PHE A 1 99 ? 4.887 -24.609 -7.914 1 95.25 99 PHE A CA 1
ATOM 783 C C . PHE A 1 99 ? 5.176 -23.281 -8.609 1 95.25 99 PHE A C 1
ATOM 785 O O . PHE A 1 99 ? 4.691 -23.031 -9.711 1 95.25 99 PHE A O 1
ATOM 792 N N . TRP A 1 100 ? 5.93 -22.5 -7.988 1 96.12 100 TRP A N 1
ATOM 793 C CA . TRP A 1 100 ? 6.586 -21.344 -8.578 1 96.12 100 TRP A CA 1
ATOM 794 C C . TRP A 1 100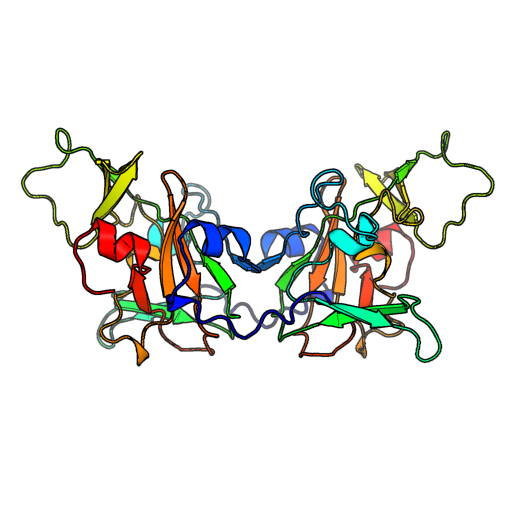 ? 8.102 -21.5 -8.555 1 96.12 100 TRP A C 1
ATOM 796 O O . TRP A 1 100 ? 8.664 -21.953 -7.559 1 96.12 100 TRP A O 1
ATOM 806 N N . ARG A 1 101 ? 8.719 -21.172 -9.617 1 95.06 101 ARG A N 1
ATOM 807 C CA . ARG A 1 101 ? 10.172 -21.312 -9.711 1 95.06 101 ARG A CA 1
ATOM 808 C C . ARG A 1 101 ? 10.867 -19.969 -9.445 1 95.06 101 ARG A C 1
ATOM 810 O O . ARG A 1 101 ? 10.484 -18.953 -10.016 1 95.06 101 ARG A O 1
ATOM 817 N N . ILE A 1 102 ? 11.844 -19.969 -8.625 1 96.19 102 ILE A N 1
ATOM 818 C CA . ILE A 1 102 ? 12.633 -18.797 -8.266 1 96.19 102 ILE A CA 1
ATOM 819 C C . ILE A 1 102 ? 14.031 -18.906 -8.883 1 96.19 102 ILE A C 1
ATOM 821 O O . ILE A 1 102 ? 14.648 -19.969 -8.844 1 96.19 102 ILE A O 1
ATOM 825 N N . TYR A 1 103 ? 14.43 -17.844 -9.43 1 94.38 103 TYR A N 1
ATOM 826 C CA . TYR A 1 103 ? 15.727 -17.797 -10.102 1 94.38 103 TYR A CA 1
ATOM 827 C C . TYR A 1 103 ? 16.656 -16.812 -9.43 1 94.38 103 TYR A C 1
ATOM 829 O O . TYR A 1 103 ? 16.219 -15.812 -8.859 1 94.38 103 TYR A O 1
ATOM 837 N N . SER A 1 104 ? 17.859 -17.031 -9.422 1 92.81 104 SER A N 1
ATOM 838 C CA . SER A 1 104 ? 18.922 -16.141 -8.961 1 92.81 104 SER A CA 1
ATOM 839 C C . SER A 1 104 ? 20.047 -16.047 -9.984 1 92.81 104 SER A C 1
ATOM 841 O O . SER A 1 104 ? 20.609 -17.062 -10.391 1 92.81 104 SER A O 1
ATOM 843 N N . SER A 1 105 ? 20.281 -14.789 -10.422 1 90.25 105 SER A N 1
ATOM 844 C CA . SER A 1 105 ? 21.312 -14.547 -11.43 1 90.25 105 SER A CA 1
ATOM 845 C C . SER A 1 105 ? 21.109 -15.43 -12.656 1 90.25 105 SER A C 1
ATOM 847 O O . SER A 1 105 ? 22.047 -16.062 -13.133 1 90.25 105 SER A O 1
ATOM 849 N N . GLY A 1 106 ? 19.797 -15.672 -13.062 1 86.5 106 GLY A N 1
ATOM 850 C CA . GLY A 1 106 ? 19.453 -16.344 -14.305 1 86.5 106 GLY A CA 1
ATOM 851 C C . GLY A 1 106 ? 19.359 -17.859 -14.148 1 86.5 106 GLY A C 1
ATOM 852 O O . GLY A 1 106 ? 18.984 -18.562 -15.094 1 86.5 106 GLY A O 1
ATOM 853 N N . LYS A 1 107 ? 19.672 -18.375 -13.023 1 92.12 107 LYS A N 1
ATOM 854 C CA . LYS A 1 107 ? 19.641 -19.812 -12.805 1 92.12 107 LYS A CA 1
ATOM 855 C C . LYS A 1 107 ? 18.547 -20.188 -11.797 1 92.12 107 LYS A C 1
ATOM 857 O O . LYS A 1 107 ? 18.297 -19.453 -10.844 1 92.12 107 LYS A O 1
ATOM 862 N N . PHE A 1 108 ? 18.047 -21.375 -12.102 1 93.88 108 PHE A N 1
ATOM 863 C CA . PHE A 1 108 ? 17.047 -21.891 -11.18 1 93.88 108 PHE A CA 1
ATOM 864 C C . PHE A 1 108 ? 17.625 -22.047 -9.781 1 93.88 108 PHE A C 1
ATOM 866 O O . PHE A 1 108 ? 18.719 -22.594 -9.609 1 93.88 108 PHE A O 1
ATOM 873 N N . HIS A 1 109 ? 16.906 -21.531 -8.766 1 95.62 109 HIS A N 1
ATOM 874 C CA . HIS A 1 109 ? 17.406 -21.578 -7.391 1 95.62 109 HIS A CA 1
ATOM 875 C C . HIS A 1 109 ? 16.547 -22.5 -6.535 1 95.62 109 HIS A C 1
ATOM 877 O O . HIS A 1 109 ? 17.047 -23.484 -5.969 1 95.62 109 HIS A O 1
ATOM 883 N N . HIS A 1 110 ? 15.227 -22.328 -6.461 1 96.75 110 HIS A N 1
ATOM 884 C CA . HIS A 1 110 ? 14.336 -23.188 -5.695 1 96.75 110 HIS A CA 1
ATOM 885 C C . HIS A 1 110 ? 12.891 -23.031 -6.137 1 96.75 110 HIS A C 1
ATOM 887 O O . HIS A 1 110 ? 12.586 -22.172 -6.973 1 96.75 110 HIS A O 1
ATOM 893 N N . PHE A 1 111 ? 12.008 -23.906 -5.582 1 95.56 111 PHE A N 1
ATOM 894 C CA . PHE A 1 111 ? 10.562 -23.844 -5.773 1 95.56 111 PHE A CA 1
ATOM 895 C C . PHE A 1 111 ? 9.883 -23.25 -4.551 1 95.56 111 PHE A C 1
ATOM 897 O O . PHE A 1 111 ? 10.32 -23.469 -3.418 1 95.56 111 PHE A O 1
ATOM 904 N N . ILE A 1 112 ? 8.867 -22.5 -4.832 1 97.5 112 ILE A N 1
ATOM 905 C CA . ILE A 1 112 ? 7.871 -22.219 -3.805 1 97.5 112 ILE A CA 1
ATOM 906 C C . ILE A 1 112 ? 6.586 -22.984 -4.105 1 97.5 112 ILE A C 1
ATOM 908 O O . ILE A 1 112 ? 5.973 -22.797 -5.16 1 97.5 112 ILE A O 1
ATOM 912 N N . ASP A 1 113 ? 6.199 -23.859 -3.221 1 97.75 113 ASP A N 1
ATOM 913 C CA . ASP A 1 113 ? 5.02 -24.703 -3.396 1 97.75 113 ASP A CA 1
ATOM 914 C C . ASP A 1 113 ? 3.857 -24.203 -2.541 1 97.75 113 ASP A C 1
ATOM 916 O O . ASP A 1 113 ? 3.916 -24.266 -1.311 1 97.75 113 ASP A O 1
ATOM 920 N N . GLY A 1 114 ? 2.777 -23.781 -3.174 1 97.5 114 GLY A N 1
ATOM 921 C CA . GLY A 1 114 ? 1.621 -23.25 -2.463 1 97.5 114 GLY A CA 1
ATOM 922 C C . GLY A 1 114 ? 0.56 -24.297 -2.193 1 97.5 114 GLY A C 1
ATOM 923 O O . GLY A 1 114 ? -0.587 -23.969 -1.891 1 97.5 114 GLY A O 1
ATOM 924 N N . PHE A 1 115 ? 0.855 -25.578 -2.215 1 96.62 115 PHE A N 1
ATOM 925 C CA . PHE A 1 115 ? -0.132 -26.656 -2.129 1 96.62 115 PHE A CA 1
ATOM 926 C C . PHE A 1 115 ? -0.72 -26.734 -0.725 1 96.62 115 PHE A C 1
ATOM 928 O O . PHE A 1 115 ? -1.94 -26.766 -0.558 1 96.62 115 PHE A O 1
ATOM 935 N N . ASN A 1 116 ? 0.169 -26.812 0.297 1 96.12 116 ASN A N 1
ATOM 936 C CA . ASN A 1 116 ? -0.264 -26.969 1.683 1 96.12 116 ASN A CA 1
ATOM 937 C C . ASN A 1 116 ? -0.872 -25.672 2.225 1 96.12 116 ASN A C 1
ATOM 939 O O . ASN A 1 116 ? -0.157 -24.703 2.463 1 96.12 116 ASN A O 1
ATOM 943 N N . GLU A 1 117 ? -2.141 -25.656 2.453 1 95.88 117 GLU A N 1
ATOM 944 C CA . GLU A 1 117 ? -2.873 -24.469 2.893 1 95.88 117 GLU A CA 1
ATOM 945 C C . GLU A 1 117 ? -2.396 -24 4.266 1 95.88 117 GLU A C 1
ATOM 947 O O . GLU A 1 117 ? -2.564 -22.844 4.621 1 95.88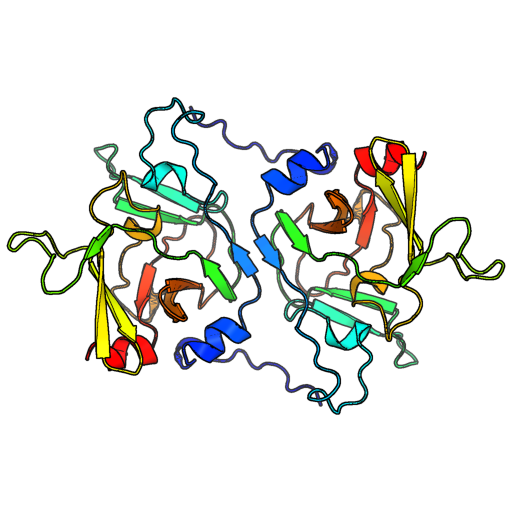 117 GLU A O 1
ATOM 952 N N . GLU A 1 118 ? -1.79 -24.922 4.996 1 94.62 118 GLU A N 1
ATOM 953 C CA . GLU A 1 118 ? -1.312 -24.547 6.324 1 94.62 118 GLU A CA 1
ATOM 954 C C . GLU A 1 118 ? 0.035 -23.844 6.25 1 94.62 118 GLU A C 1
ATOM 956 O O . GLU A 1 118 ? 0.494 -23.266 7.242 1 94.62 118 GLU A O 1
ATOM 961 N N . LYS A 1 119 ? 0.663 -23.812 5.062 1 95.88 119 LYS A N 1
ATOM 962 C CA . LYS A 1 119 ? 2.01 -23.266 4.945 1 95.88 119 LYS A CA 1
ATOM 963 C C . LYS A 1 119 ? 2.1 -22.281 3.789 1 95.88 119 LYS A C 1
ATOM 965 O O . LYS A 1 119 ? 3.195 -21.938 3.344 1 95.88 119 LYS A O 1
ATOM 970 N N . SER A 1 120 ? 0.96 -21.906 3.299 1 97.69 120 SER A N 1
ATOM 971 C CA . SER A 1 120 ? 0.917 -20.984 2.178 1 97.69 120 SER A CA 1
ATOM 972 C C . SER A 1 120 ? 0.01 -19.797 2.484 1 97.69 120 SER A C 1
ATOM 974 O O . SER A 1 120 ? -0.522 -19.672 3.59 1 97.69 120 SER A O 1
ATOM 976 N N . ASN A 1 121 ? -0.046 -18.875 1.564 1 98.25 121 ASN A N 1
ATOM 977 C CA . ASN A 1 121 ? -0.984 -17.766 1.731 1 98.25 121 ASN A CA 1
ATOM 978 C C . ASN A 1 121 ? -2.07 -17.781 0.661 1 98.25 121 ASN A C 1
ATOM 980 O O . ASN A 1 121 ? -2.145 -18.719 -0.139 1 98.25 121 ASN A O 1
ATOM 984 N N . TRP A 1 122 ? -2.943 -16.781 0.693 1 98.5 122 TRP A N 1
ATOM 985 C CA . TRP A 1 122 ? -4.148 -16.719 -0.126 1 98.5 122 TRP A CA 1
ATOM 986 C C . TRP A 1 122 ? -3.801 -16.766 -1.61 1 98.5 122 TRP A C 1
ATOM 988 O O . TRP A 1 122 ? -4.633 -17.141 -2.439 1 98.5 122 TRP A O 1
ATOM 998 N N . MET A 1 123 ? -2.613 -16.391 -1.949 1 98.75 123 MET A N 1
ATOM 999 C CA . MET A 1 123 ? -2.205 -16.266 -3.346 1 98.75 123 MET A CA 1
ATOM 1000 C C . MET A 1 123 ? -2.25 -17.609 -4.059 1 98.75 123 MET A C 1
ATOM 1002 O O . MET A 1 123 ? -2.314 -17.672 -5.285 1 98.75 123 MET A O 1
ATOM 1006 N N . ARG A 1 124 ? -2.248 -18.719 -3.287 1 98.25 124 ARG A N 1
ATOM 1007 C CA . ARG A 1 124 ? -2.377 -20.047 -3.875 1 98.25 124 ARG A CA 1
ATOM 1008 C C . ARG A 1 124 ? -3.707 -20.203 -4.605 1 98.25 124 ARG A C 1
ATOM 1010 O O . ARG A 1 124 ? -3.842 -21.047 -5.496 1 98.25 124 ARG A O 1
ATOM 1017 N N . TYR A 1 125 ? -4.703 -19.406 -4.203 1 98.31 125 TYR A N 1
ATOM 1018 C CA . TYR A 1 125 ? -6.055 -19.578 -4.715 1 98.31 125 TYR A CA 1
ATOM 1019 C C . TYR A 1 125 ? -6.273 -18.766 -5.98 1 98.31 125 TYR A C 1
ATOM 1021 O O . TYR A 1 125 ? -7.328 -18.859 -6.613 1 98.31 125 TYR A O 1
ATOM 1029 N N . VAL A 1 126 ? -5.312 -17.891 -6.348 1 98.69 126 VAL A N 1
ATOM 1030 C CA . VAL A 1 126 ? -5.469 -17.062 -7.535 1 98.69 126 VAL A CA 1
ATOM 1031 C C . VAL A 1 126 ? -5.273 -17.906 -8.789 1 98.69 126 VAL A C 1
ATOM 1033 O O . VAL A 1 126 ? -4.266 -18.594 -8.93 1 98.69 126 VAL A O 1
ATOM 1036 N N . ASN A 1 127 ? -6.227 -17.859 -9.695 1 98.19 127 ASN A N 1
ATOM 1037 C CA . ASN A 1 127 ? -6.188 -18.672 -10.914 1 98.19 127 ASN A CA 1
ATOM 1038 C C . ASN A 1 127 ? -5.355 -18 -12.008 1 98.19 127 ASN A C 1
ATOM 1040 O O . ASN A 1 127 ? -5.273 -16.766 -12.062 1 98.19 127 ASN A O 1
ATOM 1044 N N . PRO A 1 128 ? -4.77 -18.828 -12.82 1 96.81 128 PRO A N 1
ATOM 1045 C CA . PRO A 1 128 ? -4.117 -18.266 -14 1 96.81 128 PRO A CA 1
ATOM 1046 C C . PRO A 1 128 ? -5.113 -17.703 -15.023 1 96.81 128 PRO A C 1
ATOM 1048 O O . PRO A 1 128 ? -6.215 -18.25 -15.164 1 96.81 128 PRO A O 1
ATOM 1051 N N . ALA A 1 129 ? -4.711 -16.656 -15.656 1 96.38 129 ALA A N 1
ATOM 1052 C CA . ALA A 1 129 ? -5.508 -16.109 -16.75 1 96.38 129 ALA A CA 1
ATOM 1053 C C . ALA A 1 129 ? -5.41 -17 -18 1 96.38 129 ALA A C 1
ATOM 1055 O O . ALA A 1 129 ? -4.34 -17.516 -18.297 1 96.38 129 ALA A O 1
ATOM 1056 N N . HIS A 1 130 ? -6.512 -17.109 -18.734 1 94.06 130 HIS A N 1
ATOM 1057 C CA . HIS A 1 130 ? -6.523 -17.938 -19.938 1 94.06 130 HIS A CA 1
ATOM 1058 C C . HIS A 1 130 ? -6.301 -17.078 -21.188 1 94.06 130 HIS A C 1
ATOM 1060 O O . HIS A 1 130 ? -6.195 -17.609 -22.297 1 94.06 130 HIS A O 1
ATOM 1066 N N . SER A 1 131 ? -6.395 -15.742 -21 1 92.56 131 SER A N 1
ATOM 1067 C CA . SER A 1 131 ? -6.156 -14.805 -22.094 1 92.56 131 SER A CA 1
ATOM 1068 C C . SER A 1 131 ? -5.555 -13.5 -21.578 1 92.56 131 SER A C 1
ATOM 1070 O O . SER A 1 131 ? -5.66 -13.188 -20.391 1 92.56 131 SER A O 1
ATOM 1072 N N . VAL A 1 132 ? -4.961 -12.852 -22.516 1 88.62 132 VAL A N 1
ATOM 1073 C CA . VAL A 1 132 ? -4.379 -11.555 -22.188 1 88.62 132 VAL A CA 1
ATOM 1074 C C . VAL A 1 132 ? -5.48 -10.586 -21.75 1 88.62 132 VAL A C 1
ATOM 1076 O O . VAL A 1 132 ? -5.277 -9.773 -20.844 1 88.62 132 VAL A O 1
ATOM 1079 N N . GLN A 1 133 ? -6.629 -10.75 -22.312 1 92.62 133 GLN A N 1
ATOM 1080 C CA . GLN A 1 133 ? -7.746 -9.844 -22.062 1 92.62 133 GLN A CA 1
ATOM 1081 C C . GLN A 1 133 ? -8.258 -9.992 -20.625 1 92.62 133 GLN A C 1
ATOM 1083 O O . GLN A 1 133 ? -8.602 -9.008 -19.984 1 92.62 133 GLN A O 1
ATOM 1088 N N . GLU A 1 134 ? -8.25 -11.156 -20.156 1 95.81 134 GLU A N 1
ATOM 1089 C CA . GLU A 1 134 ? -8.836 -11.375 -18.828 1 95.81 134 GLU A CA 1
ATOM 1090 C C . GLU A 1 134 ? -7.797 -11.188 -17.734 1 95.81 134 GLU A C 1
ATOM 1092 O O . GLU A 1 134 ? -8.141 -11.062 -16.562 1 95.81 134 GLU A O 1
ATOM 1097 N N . GLN A 1 135 ? -6.504 -11.25 -18.094 1 96.56 135 GLN A N 1
ATOM 1098 C CA . GLN A 1 135 ? -5.441 -11.078 -17.109 1 96.56 135 GLN A CA 1
ATOM 1099 C C . GLN A 1 135 ? -5.527 -9.711 -16.438 1 96.56 135 GLN A C 1
ATOM 1101 O O . GLN A 1 135 ? -5.586 -8.688 -17.125 1 96.56 135 GLN A O 1
ATOM 1106 N N . ASN A 1 136 ? -5.477 -9.742 -15.125 1 97.75 136 ASN A N 1
ATOM 1107 C CA . ASN A 1 136 ? -5.48 -8.469 -14.422 1 97.75 136 ASN A CA 1
ATOM 1108 C C . ASN A 1 136 ? -4.352 -8.383 -13.398 1 97.75 136 ASN A C 1
ATOM 1110 O O . ASN A 1 136 ? -4.121 -7.332 -12.805 1 97.75 136 ASN A O 1
ATOM 1114 N N . LEU A 1 137 ? -3.596 -9.508 -13.25 1 98 137 LEU A N 1
ATOM 1115 C CA . LEU A 1 137 ? -2.418 -9.531 -12.391 1 98 137 LEU A CA 1
ATOM 1116 C C . LEU A 1 137 ? -1.192 -10.016 -13.156 1 98 137 LEU A C 1
ATOM 1118 O O . LEU A 1 137 ? -1.28 -10.969 -13.938 1 98 137 LEU A O 1
ATOM 1122 N N . ALA A 1 138 ? -0.098 -9.391 -12.93 1 96.75 138 ALA A N 1
ATOM 1123 C CA . ALA A 1 138 ? 1.195 -9.859 -13.422 1 96.75 138 ALA A CA 1
ATOM 1124 C C . ALA A 1 138 ? 2.078 -10.336 -12.273 1 96.75 138 ALA A C 1
ATOM 1126 O O . ALA A 1 138 ? 2.279 -9.617 -11.297 1 96.75 138 ALA A O 1
ATOM 1127 N N . ALA A 1 139 ? 2.537 -11.5 -12.352 1 97.06 139 ALA A N 1
ATOM 1128 C CA . ALA A 1 139 ? 3.477 -12.039 -11.367 1 97.06 139 ALA A CA 1
ATOM 1129 C C . ALA A 1 139 ? 4.906 -11.617 -11.688 1 97.06 139 ALA A C 1
ATOM 1131 O O . ALA A 1 139 ? 5.363 -11.75 -12.828 1 97.06 139 ALA A O 1
ATOM 1132 N N . CYS A 1 140 ? 5.559 -11.117 -10.734 1 96.06 140 CYS A N 1
ATOM 1133 C CA . CYS A 1 140 ? 6.934 -10.656 -10.875 1 96.06 140 CYS A CA 1
ATOM 1134 C C . CYS A 1 140 ? 7.805 -11.18 -9.734 1 96.06 140 CYS A C 1
ATOM 1136 O O . CYS A 1 140 ? 7.348 -11.273 -8.594 1 96.06 140 CYS A O 1
ATOM 1138 N N . GLN A 1 141 ? 9.039 -11.5 -10.062 1 95.5 141 GLN A N 1
ATOM 1139 C CA . GLN A 1 141 ? 10.008 -11.867 -9.031 1 95.5 141 GLN A CA 1
ATOM 1140 C C . GLN A 1 141 ? 10.867 -10.672 -8.633 1 95.5 141 GLN A C 1
ATOM 1142 O O . GLN A 1 141 ? 11.414 -9.977 -9.484 1 95.5 141 GLN A O 1
ATOM 1147 N N . ASN A 1 142 ? 10.914 -10.391 -7.402 1 94.75 142 ASN A N 1
ATOM 1148 C CA . ASN A 1 142 ? 11.812 -9.422 -6.785 1 94.75 142 ASN A CA 1
ATOM 1149 C C . ASN A 1 142 ? 12.688 -10.062 -5.715 1 94.75 142 ASN A C 1
ATOM 1151 O O . ASN A 1 142 ? 12.203 -10.406 -4.637 1 94.75 142 ASN A O 1
ATOM 1155 N N . GLY A 1 143 ? 14.016 -10.133 -6.051 1 93.81 143 GLY A N 1
ATOM 1156 C CA . GLY A 1 143 ? 14.844 -10.969 -5.199 1 93.81 143 GLY A CA 1
ATOM 1157 C C . GLY A 1 143 ? 14.406 -12.422 -5.184 1 93.81 143 GLY A C 1
ATOM 1158 O O . GLY A 1 143 ? 14.32 -13.062 -6.238 1 93.81 143 GLY A O 1
ATOM 1159 N N . MET A 1 144 ? 14.023 -12.898 -3.947 1 94.69 144 MET A N 1
ATOM 1160 C CA . MET A 1 144 ? 13.609 -14.289 -3.822 1 94.69 144 MET A CA 1
ATOM 1161 C C . MET A 1 144 ? 12.094 -14.398 -3.66 1 94.69 144 MET A C 1
ATOM 1163 O O . MET A 1 144 ? 11.578 -15.469 -3.346 1 94.69 144 MET A O 1
ATOM 1167 N N . ASN A 1 145 ? 11.422 -13.273 -3.891 1 97.25 145 ASN A N 1
ATOM 1168 C CA . ASN A 1 145 ? 9.984 -13.242 -3.645 1 97.25 145 ASN A CA 1
ATOM 1169 C C . ASN A 1 145 ? 9.195 -13.07 -4.941 1 97.25 145 ASN A C 1
ATOM 1171 O O . ASN A 1 145 ? 9.695 -12.492 -5.906 1 97.25 145 ASN A O 1
ATOM 1175 N N . ILE A 1 146 ? 8.016 -13.594 -4.965 1 97.75 146 ILE A N 1
ATOM 1176 C CA . ILE A 1 146 ? 7.074 -13.359 -6.055 1 97.75 146 ILE A CA 1
ATOM 1177 C C . ILE A 1 146 ? 5.945 -12.453 -5.57 1 97.75 146 ILE A C 1
ATOM 1179 O O . ILE A 1 146 ? 5.355 -12.695 -4.516 1 97.75 146 ILE A O 1
ATOM 1183 N N . TYR A 1 147 ? 5.746 -11.422 -6.297 1 98.44 147 TYR A N 1
ATOM 1184 C CA . TYR A 1 147 ? 4.648 -10.5 -6.047 1 98.44 147 TYR A CA 1
ATOM 1185 C C . TYR A 1 147 ? 3.674 -10.477 -7.219 1 98.44 147 TYR A C 1
ATOM 1187 O O . TYR A 1 147 ? 4.051 -10.781 -8.352 1 98.44 147 TYR A O 1
ATOM 1195 N N . PHE A 1 148 ? 2.393 -10.219 -6.953 1 98.44 148 PHE A N 1
ATOM 1196 C CA . PHE A 1 148 ? 1.397 -9.945 -7.984 1 98.44 148 PHE A CA 1
ATOM 1197 C C . PHE A 1 148 ? 1.102 -8.453 -8.07 1 98.44 148 PHE A C 1
ATOM 1199 O O . PHE A 1 148 ? 0.885 -7.801 -7.047 1 98.44 148 PHE A O 1
ATOM 1206 N N . TYR A 1 149 ? 1.114 -7.926 -9.281 1 98.12 149 TYR A N 1
ATOM 1207 C CA . TYR A 1 149 ? 0.795 -6.523 -9.523 1 98.12 149 TYR A CA 1
ATOM 1208 C C . TYR A 1 149 ? -0.458 -6.391 -10.375 1 98.12 149 TYR A C 1
ATOM 1210 O O . TYR A 1 149 ? -0.576 -7.039 -11.422 1 98.12 149 TYR A O 1
ATOM 1218 N N . THR A 1 150 ? -1.394 -5.566 -9.93 1 98 150 THR A N 1
ATOM 1219 C CA . THR A 1 150 ? -2.506 -5.27 -10.82 1 98 150 THR A CA 1
ATOM 1220 C C . THR A 1 150 ? -2.027 -4.488 -12.047 1 98 150 THR A C 1
ATOM 1222 O O . THR A 1 150 ? -1.345 -3.473 -11.906 1 98 150 THR A O 1
ATOM 1225 N N . ILE A 1 151 ? -2.391 -4.906 -13.234 1 96.44 151 ILE A N 1
ATOM 1226 C CA . ILE A 1 151 ? -1.948 -4.254 -14.461 1 96.44 151 ILE A CA 1
ATOM 1227 C C . ILE A 1 151 ? -3.109 -3.484 -15.086 1 96.44 151 ILE A C 1
ATOM 1229 O O . ILE A 1 151 ? -2.957 -2.867 -16.141 1 96.44 151 ILE A O 1
ATOM 1233 N N . LYS A 1 152 ? -4.234 -3.545 -14.555 1 95.81 152 LYS A N 1
ATOM 1234 C CA . LYS A 1 152 ? -5.438 -2.754 -14.797 1 95.81 152 LYS A CA 1
ATOM 1235 C C . LYS A 1 152 ? -6.289 -2.637 -13.539 1 95.81 152 LYS A C 1
ATOM 1237 O O . LYS A 1 152 ? -6.148 -3.434 -12.609 1 95.81 152 LYS A O 1
ATOM 1242 N N . PRO A 1 153 ? -7.102 -1.531 -13.5 1 96.69 153 PRO A N 1
ATOM 1243 C CA . PRO A 1 153 ? -8.016 -1.486 -12.359 1 96.69 153 PRO A CA 1
ATOM 1244 C C . PRO A 1 153 ? -8.922 -2.715 -12.273 1 96.69 153 PRO A C 1
ATOM 1246 O O . PRO A 1 153 ? -9.32 -3.258 -13.305 1 96.69 153 PRO A O 1
ATOM 1249 N N . ILE A 1 154 ? -9.211 -3.166 -11.07 1 98.06 154 ILE A N 1
ATOM 1250 C CA . ILE A 1 154 ? -10.078 -4.316 -10.867 1 98.06 154 ILE A CA 1
ATOM 1251 C C . ILE A 1 154 ? -11.359 -3.879 -10.164 1 98.06 154 ILE A C 1
ATOM 1253 O O . ILE A 1 154 ? -11.336 -3.549 -8.977 1 98.06 154 ILE A O 1
ATOM 1257 N N . PRO A 1 155 ? -12.477 -3.91 -10.875 1 97.69 155 PRO A N 1
ATOM 1258 C CA . PRO A 1 155 ? -13.75 -3.562 -10.242 1 97.69 155 PRO A CA 1
ATOM 1259 C C . PRO A 1 155 ? -14.156 -4.551 -9.148 1 97.69 155 PRO A C 1
ATOM 1261 O O . PRO A 1 155 ? -13.656 -5.684 -9.125 1 97.69 155 PRO A O 1
ATOM 1264 N N . ALA A 1 156 ? -15.07 -4.074 -8.352 1 97.5 156 ALA A N 1
ATOM 1265 C CA . ALA A 1 156 ? -15.625 -4.957 -7.336 1 97.5 156 ALA A CA 1
ATOM 1266 C C . ALA A 1 156 ? -16.25 -6.199 -7.965 1 97.5 156 ALA A C 1
ATOM 1268 O O . ALA A 1 156 ? -16.891 -6.113 -9.016 1 97.5 156 ALA A O 1
ATOM 1269 N N . ASN A 1 157 ? -15.992 -7.359 -7.336 1 97.81 157 ASN A N 1
ATOM 1270 C CA . ASN A 1 157 ? -16.562 -8.664 -7.664 1 97.81 157 ASN A CA 1
ATOM 1271 C C . ASN A 1 157 ? -15.945 -9.242 -8.93 1 97.81 157 ASN A C 1
ATOM 1273 O O . ASN A 1 157 ? -16.547 -10.109 -9.578 1 97.81 157 ASN A O 1
ATOM 1277 N N . GLN A 1 158 ? -14.891 -8.734 -9.312 1 98.38 158 GLN A N 1
ATOM 1278 C CA . GLN A 1 158 ? -14.156 -9.336 -10.422 1 98.38 158 GLN A CA 1
ATOM 1279 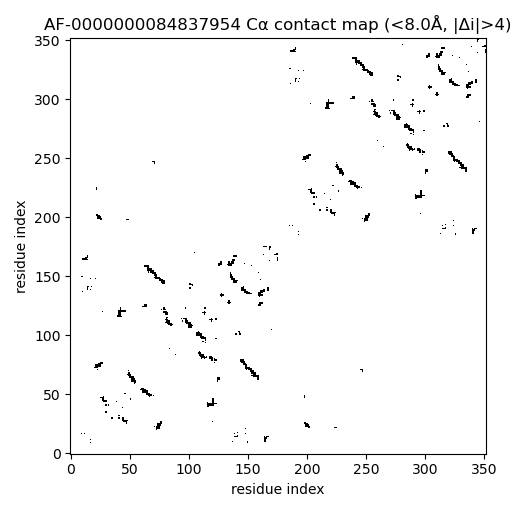C C . GLN A 1 158 ? -13.094 -10.305 -9.914 1 98.38 158 GLN A C 1
ATOM 1281 O O . GLN A 1 158 ? -12.406 -10.031 -8.93 1 98.38 158 GLN A O 1
ATOM 1286 N N . GLU A 1 159 ? -12.906 -11.344 -10.641 1 98.75 159 GLU A N 1
ATOM 1287 C CA . GLU A 1 159 ? -11.945 -12.359 -10.242 1 98.75 159 GLU A CA 1
ATOM 1288 C C . GLU A 1 159 ? -10.516 -11.914 -10.523 1 98.75 159 GLU A C 1
ATOM 1290 O O . GLU A 1 159 ? -10.242 -11.32 -11.57 1 98.75 159 GLU A O 1
ATOM 1295 N N . LEU A 1 160 ? -9.664 -12.125 -9.633 1 98.81 160 LEU A N 1
ATOM 1296 C CA . LEU A 1 160 ? -8.234 -11.922 -9.859 1 98.81 160 LEU A CA 1
ATOM 1297 C C . LEU A 1 160 ? -7.652 -13.062 -10.68 1 98.81 160 LEU A C 1
ATOM 1299 O O . LEU A 1 160 ? -7.816 -14.234 -10.328 1 98.81 160 LEU A O 1
ATOM 1303 N N . LEU A 1 161 ? -7.02 -12.75 -11.734 1 98.75 161 LEU A N 1
ATOM 1304 C CA . LEU A 1 161 ? -6.414 -13.711 -12.648 1 98.75 161 LEU A CA 1
ATOM 1305 C C . LEU A 1 161 ? -4.973 -13.328 -12.969 1 98.75 161 LEU A C 1
ATOM 1307 O O . LEU A 1 161 ? -4.715 -12.234 -13.477 1 98.75 161 LEU A O 1
ATOM 1311 N N . VAL A 1 162 ? -4.035 -14.281 -12.734 1 97.88 162 VAL A N 1
ATOM 1312 C CA . VAL A 1 162 ? -2.619 -13.93 -12.789 1 97.88 162 VAL A CA 1
ATOM 1313 C C . VAL A 1 162 ? -1.96 -14.602 -13.984 1 97.88 162 VAL A C 1
ATOM 1315 O O . VAL A 1 162 ? -2.373 -15.695 -14.391 1 97.88 162 VAL A O 1
ATOM 1318 N N . TRP A 1 163 ? -1.03 -13.961 -14.547 1 94.88 163 TRP A N 1
ATOM 1319 C CA . TRP A 1 163 ? -0.045 -14.531 -15.461 1 94.88 163 TRP A CA 1
ATOM 1320 C C . TRP A 1 163 ? 1.323 -13.891 -15.258 1 94.88 163 TRP A C 1
ATOM 1322 O O . TRP A 1 163 ? 1.458 -12.93 -14.5 1 94.88 163 TRP A O 1
ATOM 1332 N N . TYR A 1 164 ? 2.273 -14.562 -15.758 1 92.44 164 TYR A N 1
ATOM 1333 C CA . TYR A 1 164 ? 3.637 -14.062 -15.609 1 92.44 164 TYR A CA 1
ATOM 1334 C C . TYR A 1 164 ? 3.818 -12.742 -16.344 1 92.44 164 TYR A C 1
ATOM 1336 O O . TYR A 1 164 ? 3.215 -12.523 -17.406 1 92.44 164 TYR A O 1
ATOM 1344 N N . CYS A 1 165 ? 4.609 -11.883 -15.797 1 91 165 CYS A N 1
ATOM 1345 C CA . CYS A 1 165 ? 5.066 -10.758 -16.609 1 91 165 CYS A CA 1
ATOM 1346 C C . CYS A 1 165 ? 6.008 -11.227 -17.719 1 91 165 CYS A C 1
ATOM 1348 O O . CYS A 1 165 ? 6.477 -12.367 -17.688 1 91 165 CYS A O 1
ATOM 1350 N N . ARG A 1 166 ? 6.285 -10.359 -18.609 1 86.44 166 ARG A N 1
ATOM 1351 C CA . ARG A 1 166 ? 7.043 -10.734 -19.797 1 86.44 166 ARG A CA 1
ATOM 1352 C C . ARG A 1 166 ? 8.398 -11.328 -19.406 1 86.44 166 ARG A C 1
ATOM 1354 O O . ARG A 1 166 ? 8.773 -12.391 -19.906 1 86.44 166 ARG A O 1
ATOM 1361 N N . GLU A 1 167 ? 9.141 -10.664 -18.578 1 87 167 GLU A N 1
ATOM 1362 C CA . GLU A 1 167 ? 10.469 -11.109 -18.188 1 87 167 GLU A CA 1
ATOM 1363 C C . GLU A 1 167 ? 10.414 -12.469 -17.5 1 87 167 GLU A C 1
ATOM 1365 O O . GLU A 1 167 ? 11.258 -13.328 -17.734 1 87 167 GLU A O 1
ATOM 1370 N N . PHE A 1 168 ? 9.5 -12.633 -16.688 1 88.06 168 PHE A N 1
ATOM 1371 C CA . PHE A 1 168 ? 9.289 -13.883 -15.969 1 88.06 168 PHE A CA 1
ATOM 1372 C C . PHE A 1 168 ? 8.914 -15 -16.938 1 88.06 168 PHE A C 1
ATOM 1374 O O . PHE A 1 168 ? 9.445 -16.109 -16.844 1 88.06 168 PHE A O 1
ATOM 1381 N N . ALA A 1 169 ? 8.039 -14.742 -17.797 1 86.81 169 ALA A N 1
ATOM 1382 C CA . ALA A 1 169 ? 7.605 -15.711 -18.797 1 86.81 169 ALA A CA 1
ATOM 1383 C C . ALA A 1 169 ? 8.781 -16.172 -19.656 1 86.81 169 ALA A C 1
ATOM 1385 O O . ALA A 1 169 ? 8.914 -17.359 -19.953 1 86.81 169 ALA A O 1
ATOM 1386 N N . ASP A 1 170 ? 9.625 -15.203 -20.047 1 84.75 170 ASP A N 1
ATOM 1387 C CA . ASP A 1 170 ? 10.789 -15.516 -20.859 1 84.75 170 ASP A CA 1
ATOM 1388 C C . ASP A 1 170 ? 11.734 -16.469 -20.141 1 84.75 170 ASP A C 1
ATOM 1390 O O . ASP A 1 170 ? 12.297 -17.375 -20.75 1 84.75 170 ASP A O 1
ATOM 1394 N N . ARG A 1 171 ? 11.875 -16.188 -18.891 1 85.5 171 ARG A N 1
ATOM 1395 C CA . ARG A 1 171 ? 12.75 -17.047 -18.078 1 85.5 171 ARG A CA 1
ATOM 1396 C C . ARG A 1 171 ? 12.227 -18.484 -18.062 1 85.5 171 ARG A C 1
ATOM 1398 O O . ARG A 1 171 ? 13.008 -19.438 -17.984 1 85.5 171 ARG A O 1
ATOM 1405 N N . LEU A 1 172 ? 10.891 -18.625 -18.078 1 84.06 172 LEU A N 1
ATOM 1406 C CA . LEU A 1 172 ? 10.25 -19.922 -17.969 1 84.06 172 LEU A CA 1
ATOM 1407 C C . LEU A 1 172 ? 9.961 -20.5 -19.359 1 84.06 172 LEU A C 1
ATOM 1409 O O . LEU A 1 172 ? 9.492 -21.641 -19.469 1 84.06 172 LEU A O 1
ATOM 1413 N N . ASP A 1 173 ? 10.312 -19.828 -20.422 1 79.5 173 ASP A N 1
ATOM 1414 C CA . ASP A 1 173 ? 10 -20.219 -21.797 1 79.5 173 ASP A CA 1
ATOM 1415 C C . ASP A 1 173 ? 8.5 -20.344 -22 1 79.5 173 ASP A C 1
ATOM 1417 O O . ASP A 1 173 ? 8.031 -21.312 -22.609 1 79.5 173 ASP A O 1
ATOM 1421 N N . TYR A 1 174 ? 7.789 -19.547 -21.312 1 75.56 174 TYR A N 1
ATOM 1422 C CA . TYR A 1 174 ? 6.348 -19.453 -21.5 1 75.56 174 TYR A CA 1
ATOM 1423 C C . TYR A 1 174 ? 5.988 -18.297 -22.422 1 75.56 174 TYR A C 1
ATOM 1425 O O . TYR A 1 174 ? 6.789 -17.375 -22.625 1 75.56 174 TYR A O 1
ATOM 1433 N N . PRO A 1 175 ? 4.824 -18.375 -23.141 1 65.88 175 PRO A N 1
ATOM 1434 C CA . PRO A 1 175 ? 4.402 -17.234 -23.969 1 65.88 175 PRO A CA 1
ATOM 1435 C C . PRO A 1 175 ? 4.184 -15.969 -23.141 1 65.88 175 PRO A C 1
ATOM 1437 O O . PRO A 1 175 ? 3.721 -16.047 -22 1 65.88 175 PRO A O 1
ATOM 1440 N N . SER A 1 176 ? 4.777 -14.797 -23.578 1 60.22 176 SER A N 1
ATOM 1441 C CA . SER A 1 176 ? 4.547 -13.516 -22.906 1 60.22 176 SER A CA 1
ATOM 1442 C C . SER A 1 176 ? 3.252 -12.867 -23.391 1 60.22 176 SER A C 1
ATOM 1444 O O . SER A 1 176 ? 2.83 -13.086 -24.531 1 60.22 176 SER A O 1
ATOM 1446 N N . MET B 1 1 ? -19.359 -16.719 11.242 1 18.59 1 MET B N 1
ATOM 1447 C CA . MET B 1 1 ? -20.062 -15.586 10.656 1 18.59 1 MET B CA 1
ATOM 1448 C C . MET B 1 1 ? -19.156 -14.375 10.547 1 18.59 1 MET B C 1
ATOM 1450 O O . MET B 1 1 ? -18.797 -13.766 11.562 1 18.59 1 MET B O 1
ATOM 1454 N N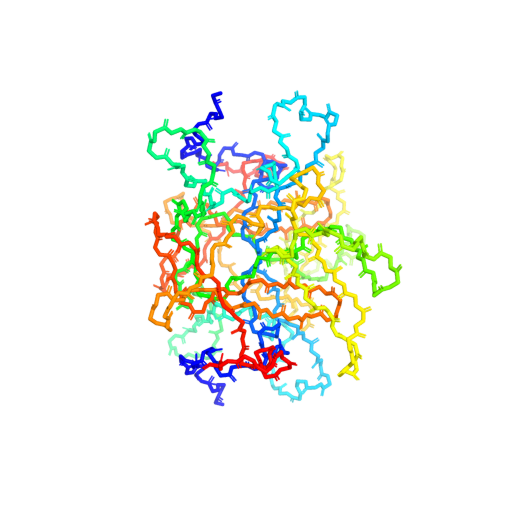 . LYS B 1 2 ? -17.969 -14.461 9.805 1 28.28 2 LYS B N 1
ATOM 1455 C CA . LYS B 1 2 ? -17.031 -13.344 9.719 1 28.28 2 LYS B CA 1
ATOM 1456 C C . LYS B 1 2 ? -17.781 -12.023 9.531 1 28.28 2 LYS B C 1
ATOM 1458 O O . LYS B 1 2 ? -18.656 -11.914 8.664 1 28.28 2 LYS B O 1
ATOM 1463 N N . MET B 1 3 ? -18.125 -11.281 10.57 1 29.05 3 MET B N 1
ATOM 1464 C CA . MET B 1 3 ? -18.859 -10.023 10.625 1 29.05 3 MET B CA 1
ATOM 1465 C C . MET B 1 3 ? -18.578 -9.172 9.398 1 29.05 3 MET B C 1
ATOM 1467 O O . MET B 1 3 ? -17.438 -9.102 8.93 1 29.05 3 MET B O 1
ATOM 1471 N N . GLY B 1 4 ? -19.391 -9.195 8.375 1 35.12 4 GLY B N 1
ATOM 1472 C CA . GLY B 1 4 ? -19.516 -8.219 7.309 1 35.12 4 GLY B CA 1
ATOM 1473 C C . GLY B 1 4 ? -18.969 -6.859 7.676 1 35.12 4 GLY B C 1
ATOM 1474 O O . GLY B 1 4 ? -19.359 -6.277 8.688 1 35.12 4 GLY B O 1
ATOM 1475 N N . THR B 1 5 ? -17.688 -6.684 7.703 1 37.84 5 THR B N 1
ATOM 1476 C CA . THR B 1 5 ? -17.172 -5.355 8 1 37.84 5 THR B CA 1
ATOM 1477 C C . THR B 1 5 ? -18.156 -4.277 7.547 1 37.84 5 THR B C 1
ATOM 1479 O O . THR B 1 5 ? -18.391 -4.109 6.348 1 37.84 5 THR B O 1
ATOM 1482 N N . GLU B 1 6 ? -19.266 -4.18 8.062 1 43.09 6 GLU B N 1
ATOM 1483 C CA . GLU B 1 6 ? -20.062 -2.961 7.992 1 43.09 6 GLU B CA 1
ATOM 1484 C C . GLU B 1 6 ? -19.188 -1.735 7.773 1 43.09 6 GLU B C 1
ATOM 1486 O O . GLU B 1 6 ? -18.016 -1.729 8.156 1 43.09 6 GLU B O 1
ATOM 1491 N N . ASP B 1 7 ? -19.531 -0.931 6.629 1 55.25 7 ASP B N 1
ATOM 1492 C CA . ASP B 1 7 ? -19 0.395 6.328 1 55.25 7 ASP B CA 1
ATOM 1493 C C . ASP B 1 7 ? -18.703 1.171 7.609 1 55.25 7 ASP B C 1
ATOM 1495 O O . ASP B 1 7 ? -19.562 1.909 8.102 1 55.25 7 ASP B O 1
ATOM 1499 N N . ALA B 1 8 ? -17.891 0.532 8.445 1 59.59 8 ALA B N 1
ATOM 1500 C CA . ALA B 1 8 ? -17.562 1.197 9.703 1 59.59 8 ALA B CA 1
ATOM 1501 C C . ALA B 1 8 ? -17.219 2.664 9.477 1 59.59 8 ALA B C 1
ATOM 1503 O O . ALA B 1 8 ? -16.531 3.002 8.508 1 59.59 8 ALA B O 1
ATOM 1504 N N . ASP B 1 9 ? -17.938 3.479 10.164 1 79.69 9 ASP B N 1
ATOM 1505 C CA . ASP B 1 9 ? -17.625 4.906 10.195 1 79.69 9 ASP B CA 1
ATOM 1506 C C . ASP B 1 9 ? -16.219 5.156 10.719 1 79.69 9 ASP B C 1
ATOM 1508 O O . ASP B 1 9 ? -15.992 5.18 11.93 1 79.69 9 ASP B O 1
ATOM 1512 N N . MET B 1 10 ? -15.273 5.285 9.844 1 84.19 10 MET B N 1
ATOM 1513 C CA . MET B 1 10 ? -13.859 5.422 10.156 1 84.19 10 MET B CA 1
ATOM 1514 C C . MET B 1 10 ? -13.609 6.66 11.008 1 84.19 10 MET B C 1
ATOM 1516 O O . MET B 1 10 ? -12.562 6.777 11.648 1 84.19 10 MET B O 1
ATOM 1520 N N . THR B 1 11 ? -14.586 7.52 11.055 1 79.12 11 THR B N 1
ATOM 1521 C CA . THR B 1 11 ? -14.367 8.75 11.805 1 79.12 11 THR B CA 1
ATOM 1522 C C . THR B 1 11 ? -14.344 8.469 13.305 1 79.12 11 THR B C 1
ATOM 1524 O O . THR B 1 11 ? -13.875 9.297 14.094 1 79.12 11 THR B O 1
ATOM 1527 N N . GLN B 1 12 ? -14.805 7.297 13.641 1 81 12 GLN B N 1
ATOM 1528 C CA . GLN B 1 12 ? -14.875 6.949 15.055 1 81 12 GLN B CA 1
ATOM 1529 C C . GLN B 1 12 ? -13.75 5.996 15.445 1 81 12 GLN B C 1
ATOM 1531 O O . GLN B 1 12 ? -13.625 5.621 16.609 1 81 12 GLN B O 1
ATOM 1536 N N . TRP B 1 13 ? -12.906 5.691 14.578 1 87.94 13 TRP B N 1
ATOM 1537 C CA . TRP B 1 13 ? -11.852 4.711 14.828 1 87.94 13 TRP B CA 1
ATOM 1538 C C . TRP B 1 13 ? -10.758 5.309 15.703 1 87.94 13 TRP B C 1
ATOM 1540 O O . TRP B 1 13 ? -10.461 6.504 15.609 1 87.94 13 TRP B O 1
ATOM 1550 N N . SER B 1 14 ? -10.242 4.457 16.516 1 89.75 14 SER B N 1
ATOM 1551 C CA . SER B 1 14 ? -9.023 4.812 17.234 1 89.75 14 SER B CA 1
ATOM 1552 C C . SER B 1 14 ? -7.809 4.754 16.297 1 89.75 14 SER B C 1
ATOM 1554 O O . SER B 1 14 ? -7.895 4.219 15.195 1 89.75 14 SER B O 1
ATOM 1556 N N . GLU B 1 15 ? -6.742 5.32 16.75 1 92.69 15 GLU B N 1
ATOM 1557 C CA . GLU B 1 15 ? -5.496 5.281 15.992 1 92.69 15 GLU B CA 1
ATOM 1558 C C . GLU B 1 15 ? -5.051 3.844 15.734 1 92.69 15 GLU B C 1
ATOM 1560 O O . GLU B 1 15 ? -4.59 3.516 14.641 1 92.69 15 GLU B O 1
ATOM 1565 N N . MET B 1 16 ? -5.176 3.012 16.719 1 91.06 16 MET B N 1
ATOM 1566 C CA . MET B 1 16 ? -4.828 1.6 16.578 1 91.06 16 MET B CA 1
ATOM 1567 C C . MET B 1 16 ? -5.723 0.917 15.547 1 91.06 16 MET B C 1
ATOM 1569 O O . MET B 1 16 ? -5.254 0.089 14.766 1 91.06 16 MET B O 1
ATOM 1573 N N . GLU B 1 17 ? -6.973 1.273 15.547 1 91.19 17 GLU B N 1
ATOM 1574 C CA . GLU B 1 17 ? -7.91 0.689 14.594 1 91.19 17 GLU B CA 1
ATOM 1575 C C . GLU B 1 17 ? -7.551 1.075 13.164 1 91.19 17 GLU B C 1
ATOM 1577 O O . GLU B 1 17 ? -7.676 0.261 12.242 1 91.19 17 GLU B O 1
ATOM 1582 N N . PHE B 1 18 ? -7.145 2.273 12.984 1 92.88 18 PHE B N 1
ATOM 1583 C CA . PHE B 1 18 ? -6.707 2.689 11.656 1 92.88 18 PHE B CA 1
ATOM 1584 C C . PHE B 1 18 ? -5.516 1.86 11.195 1 92.88 18 PHE B C 1
ATOM 1586 O O . PHE B 1 18 ? -5.48 1.396 10.055 1 92.88 18 PHE B O 1
ATOM 1593 N N . GLU B 1 19 ? -4.59 1.725 12.055 1 91.31 19 GLU B N 1
ATOM 1594 C CA . GLU B 1 19 ? -3.387 0.965 11.734 1 91.31 19 GLU B CA 1
ATOM 1595 C C . GLU B 1 19 ? -3.721 -0.488 11.406 1 91.31 19 GLU B C 1
ATOM 1597 O O . GLU B 1 19 ? -3.213 -1.044 10.43 1 91.31 19 GLU B O 1
ATOM 1602 N N . GLU B 1 20 ? -4.602 -1.049 12.133 1 89.62 20 GLU B N 1
ATOM 1603 C CA . GLU B 1 20 ? -4.918 -2.467 12 1 89.62 20 GLU B CA 1
ATOM 1604 C C . GLU B 1 20 ? -5.781 -2.727 10.766 1 89.62 20 GLU B C 1
ATOM 1606 O O . GLU B 1 20 ? -5.777 -3.832 10.219 1 89.62 20 GLU B O 1
ATOM 1611 N N . ASN B 1 21 ? -6.492 -1.691 10.359 1 88.44 21 ASN B N 1
ATOM 1612 C CA . ASN B 1 21 ? -7.453 -1.913 9.281 1 88.44 21 ASN B CA 1
ATOM 1613 C C . ASN B 1 21 ? -7.023 -1.224 7.992 1 88.44 21 ASN B C 1
ATOM 1615 O O . ASN B 1 21 ? -7.824 -1.079 7.066 1 88.44 21 ASN B O 1
ATOM 1619 N N . CYS B 1 22 ? -5.836 -0.817 7.988 1 90.56 22 CYS B N 1
ATOM 1620 C CA . CYS B 1 22 ? -5.289 -0.217 6.773 1 90.56 22 CYS B CA 1
ATOM 1621 C C . CYS B 1 22 ? -5.105 -1.265 5.684 1 90.56 22 CYS B C 1
ATOM 1623 O O . CYS B 1 22 ? -4.488 -2.307 5.914 1 90.56 22 CYS B O 1
ATOM 1625 N N . THR B 1 23 ? -5.672 -0.981 4.516 1 95.5 23 THR B N 1
ATOM 1626 C CA . THR B 1 23 ? -5.625 -1.949 3.426 1 95.5 23 THR B CA 1
ATOM 1627 C C . THR B 1 23 ? -4.52 -1.594 2.436 1 95.5 23 THR B C 1
ATOM 1629 O O . THR B 1 23 ? -3.762 -2.465 2.004 1 95.5 23 THR B O 1
ATOM 1632 N N . TYR B 1 24 ? -4.484 -0.372 2.043 1 98.12 24 TYR B N 1
ATOM 1633 C CA . TYR B 1 24 ? -3.529 0.083 1.039 1 98.12 24 TYR B CA 1
ATOM 1634 C C . TYR B 1 24 ? -2.451 0.956 1.67 1 98.12 24 TYR B C 1
ATOM 1636 O O . TYR B 1 24 ? -2.746 1.809 2.512 1 98.12 24 TYR B O 1
ATOM 1644 N N . ILE B 1 25 ? -1.27 0.739 1.277 1 98.31 25 ILE B N 1
ATOM 1645 C CA . ILE B 1 25 ? -0.149 1.566 1.712 1 98.31 25 ILE B CA 1
ATOM 1646 C C . ILE B 1 25 ? 0.469 2.271 0.506 1 98.31 25 ILE B C 1
ATOM 1648 O O . ILE B 1 25 ? 0.753 1.638 -0.513 1 98.31 25 ILE B O 1
ATOM 1652 N N . VAL B 1 26 ? 0.626 3.551 0.601 1 98.5 26 VAL B N 1
ATOM 1653 C CA . VAL B 1 26 ? 1.326 4.348 -0.403 1 98.5 26 VAL B CA 1
ATOM 1654 C C . VAL B 1 26 ? 2.551 5.008 0.226 1 98.5 26 VAL B C 1
ATOM 1656 O O . VAL B 1 26 ? 2.418 5.855 1.114 1 98.5 26 VAL B O 1
ATOM 1659 N N . ASN B 1 27 ? 3.678 4.641 -0.255 1 97 27 ASN B N 1
ATOM 1660 C CA . ASN B 1 27 ? 4.918 5.215 0.25 1 97 27 ASN B CA 1
ATOM 1661 C C . ASN B 1 27 ? 5.305 6.48 -0.514 1 97 27 ASN B C 1
ATOM 1663 O O . ASN B 1 27 ? 4.914 6.656 -1.668 1 97 27 ASN B O 1
ATOM 1667 N N . ASP B 1 28 ? 6.074 7.309 0.172 1 97.12 28 ASP B N 1
ATOM 1668 C CA . ASP B 1 28 ? 6.676 8.445 -0.519 1 97.12 28 ASP B CA 1
ATOM 1669 C C . ASP B 1 28 ? 7.57 7.984 -1.665 1 97.12 28 ASP B C 1
ATOM 1671 O O . ASP B 1 28 ? 8.188 6.922 -1.587 1 97.12 28 ASP B O 1
ATOM 1675 N N . ASN B 1 29 ? 7.574 8.781 -2.691 1 94.25 29 ASN B N 1
ATOM 1676 C CA . ASN B 1 29 ? 8.633 8.562 -3.674 1 94.25 29 ASN B CA 1
ATOM 1677 C C . ASN B 1 29 ? 10.016 8.742 -3.059 1 94.25 29 ASN B C 1
ATOM 1679 O O . ASN B 1 29 ? 10.242 9.688 -2.303 1 94.25 29 ASN B O 1
ATOM 1683 N N . PRO B 1 30 ? 10.805 7.727 -3.398 1 87.44 30 PRO B N 1
ATOM 1684 C CA . PRO B 1 30 ? 12.156 7.879 -2.854 1 87.44 30 PRO B CA 1
ATOM 1685 C C . PRO B 1 30 ? 12.875 9.117 -3.387 1 87.44 30 PRO B C 1
ATOM 1687 O O . PRO B 1 30 ? 12.656 9.508 -4.535 1 87.44 30 PRO B O 1
ATOM 1690 N N . TRP B 1 31 ? 13.562 9.719 -2.555 1 80.75 31 TRP B N 1
ATOM 1691 C CA . TRP B 1 31 ? 14.273 10.938 -2.92 1 80.75 31 TRP B CA 1
ATOM 1692 C C . TRP B 1 31 ? 15.773 10.789 -2.705 1 80.75 31 TRP B C 1
ATOM 1694 O O . TRP B 1 31 ? 16.203 10.281 -1.666 1 80.75 31 TRP B O 1
ATOM 1704 N N . ASP B 1 32 ? 16.453 10.961 -3.824 1 76.31 32 ASP B N 1
ATOM 1705 C CA . ASP B 1 32 ? 17.906 11.016 -3.754 1 76.31 32 ASP B CA 1
ATOM 1706 C C . ASP B 1 32 ? 18.438 12.367 -4.215 1 76.31 32 ASP B C 1
ATOM 1708 O O . ASP B 1 32 ? 18.344 12.703 -5.398 1 76.31 32 ASP B O 1
ATOM 1712 N N . PRO B 1 33 ? 18.891 13.148 -3.262 1 71.06 33 PRO B N 1
ATOM 1713 C CA . PRO B 1 33 ? 19.375 14.484 -3.623 1 71.06 33 PRO B CA 1
ATOM 1714 C C . PRO B 1 33 ? 20.422 14.445 -4.746 1 71.06 33 PRO B C 1
ATOM 1716 O O . PRO B 1 33 ? 20.484 15.375 -5.559 1 71.06 33 PRO B O 1
ATOM 1719 N N . CYS B 1 34 ? 21.266 13.477 -4.723 1 65.88 34 CYS B N 1
ATOM 1720 C CA . CYS B 1 34 ? 22.344 13.398 -5.707 1 65.88 34 CYS B CA 1
ATOM 1721 C C . CYS B 1 34 ? 21.797 12.992 -7.074 1 65.88 34 CYS B C 1
ATOM 1723 O O . CYS B 1 34 ? 22.281 13.453 -8.102 1 65.88 34 CYS B O 1
ATOM 1725 N N . ALA B 1 35 ? 20.984 12.133 -7.055 1 58.88 35 ALA B N 1
ATOM 1726 C CA . ALA B 1 35 ? 20.469 11.586 -8.312 1 58.88 35 ALA B CA 1
ATOM 1727 C C . ALA B 1 35 ? 19.422 12.516 -8.922 1 58.88 35 ALA B C 1
ATOM 1729 O O . ALA B 1 35 ? 19.281 12.578 -10.148 1 58.88 35 ALA B O 1
ATOM 1730 N N . ASP B 1 36 ? 18.75 13.047 -7.98 1 61.12 36 ASP B N 1
ATOM 1731 C CA . ASP B 1 36 ? 17.641 13.875 -8.469 1 61.12 36 ASP B CA 1
ATOM 1732 C C . ASP B 1 36 ? 18.109 15.289 -8.797 1 61.12 36 ASP B C 1
ATOM 1734 O O . ASP B 1 36 ? 18.297 16.109 -7.902 1 61.12 36 ASP B O 1
ATOM 1738 N N . GLY B 1 37 ? 19.297 15.312 -9.398 1 55.53 37 GLY B N 1
ATOM 1739 C CA . GLY B 1 37 ? 19.859 16.562 -9.875 1 55.53 37 GLY B CA 1
ATOM 1740 C C . GLY B 1 37 ? 18.828 17.672 -10.016 1 55.53 37 GLY B C 1
ATOM 1741 O O . GLY B 1 37 ? 19.172 18.812 -10.32 1 55.53 37 GLY B O 1
ATOM 1742 N N . GLY B 1 38 ? 17.609 17.359 -10.109 1 60.34 38 GLY B N 1
ATOM 1743 C CA . GLY B 1 38 ? 16.75 18.438 -10.539 1 60.34 38 GLY B CA 1
ATOM 1744 C C . GLY B 1 38 ? 16.328 19.359 -9.406 1 60.34 38 GLY B C 1
ATOM 1745 O O . GLY B 1 38 ? 16.719 19.156 -8.258 1 60.34 38 GLY B O 1
ATOM 1746 N N . ASN B 1 39 ? 15.703 20.5 -9.688 1 78.19 39 ASN B N 1
ATOM 1747 C CA . ASN B 1 39 ? 15.211 21.719 -9.062 1 78.19 39 ASN B CA 1
ATOM 1748 C C . ASN B 1 39 ? 14.078 21.422 -8.078 1 78.19 39 ASN B C 1
ATOM 1750 O O . ASN B 1 39 ? 13.297 22.312 -7.734 1 78.19 39 ASN B O 1
ATOM 1754 N N . TRP B 1 40 ? 14.055 20.109 -7.605 1 87.5 40 TRP B N 1
ATOM 1755 C CA . TRP B 1 40 ? 12.945 19.875 -6.691 1 87.5 40 TRP B CA 1
ATOM 1756 C C . TRP B 1 40 ? 13.438 19.797 -5.246 1 87.5 40 TRP B C 1
ATOM 1758 O O . TRP B 1 40 ? 14.516 19.281 -4.977 1 87.5 40 TRP B O 1
ATOM 1768 N N . THR B 1 41 ? 12.656 20.375 -4.406 1 93.94 41 THR B N 1
ATOM 1769 C CA . THR B 1 41 ? 12.891 20.203 -2.979 1 93.94 41 THR B CA 1
ATOM 1770 C C . THR B 1 41 ? 12.547 18.766 -2.547 1 93.94 41 THR B C 1
ATOM 1772 O O . THR B 1 41 ? 11.883 18.031 -3.279 1 93.94 41 THR B O 1
ATOM 1775 N N . GLN B 1 42 ? 13.016 18.328 -1.402 1 95.12 42 GLN B N 1
ATOM 1776 C CA . GLN B 1 42 ? 12.664 17.031 -0.839 1 95.12 42 GLN B CA 1
ATOM 1777 C C . GLN B 1 42 ? 11.148 16.875 -0.743 1 95.12 42 GLN B C 1
ATOM 1779 O O . GLN B 1 42 ? 10.609 15.805 -1.06 1 95.12 42 GLN B O 1
ATOM 1784 N N . ALA B 1 43 ? 10.508 17.906 -0.272 1 97.12 43 ALA B N 1
ATOM 1785 C CA . ALA B 1 43 ? 9.055 17.859 -0.152 1 97.12 43 ALA B CA 1
ATOM 1786 C C . ALA B 1 43 ? 8.398 17.594 -1.502 1 97.12 43 ALA B C 1
ATOM 1788 O O . ALA B 1 43 ? 7.516 16.734 -1.606 1 97.12 43 ALA B O 1
ATOM 1789 N N . GLU B 1 44 ? 8.844 18.219 -2.479 1 95.94 44 GLU B N 1
ATOM 1790 C CA . GLU B 1 44 ? 8.281 18.047 -3.816 1 95.94 44 GLU B CA 1
ATOM 1791 C C . GLU B 1 44 ? 8.609 16.672 -4.375 1 95.94 44 GLU B C 1
ATOM 1793 O O . GLU B 1 44 ? 7.746 16.016 -4.965 1 95.94 44 GLU B O 1
ATOM 1798 N N . ALA B 1 45 ? 9.812 16.234 -4.133 1 95.12 45 ALA B N 1
ATOM 1799 C CA . ALA B 1 45 ? 10.297 14.992 -4.719 1 95.12 45 ALA B CA 1
ATOM 1800 C C . ALA B 1 45 ? 9.617 13.789 -4.062 1 95.12 45 ALA B C 1
ATOM 1802 O O . ALA B 1 45 ? 9.555 12.711 -4.656 1 95.12 45 ALA B O 1
ATOM 1803 N N . SER B 1 46 ? 9.125 13.93 -2.912 1 97.06 46 SER B N 1
ATOM 1804 C CA . SER B 1 46 ? 8.586 12.812 -2.137 1 97.06 46 SER B CA 1
ATOM 1805 C C . SER B 1 46 ? 7.152 12.5 -2.549 1 97.06 46 SER B C 1
ATOM 1807 O O . SER B 1 46 ? 6.578 11.508 -2.104 1 97.06 46 SER B O 1
ATOM 1809 N N . LEU B 1 47 ? 6.539 13.305 -3.436 1 97.62 47 LEU B N 1
ATOM 1810 C CA . LEU B 1 47 ? 5.133 13.141 -3.791 1 97.62 47 LEU B CA 1
ATOM 1811 C C . LEU B 1 47 ? 4.895 11.789 -4.449 1 97.62 47 LEU B C 1
ATOM 1813 O O . LEU B 1 47 ? 5.527 11.461 -5.457 1 97.62 47 LEU B O 1
ATOM 1817 N N . PRO B 1 48 ? 4.004 11.008 -3.832 1 97.25 48 PRO B N 1
ATOM 1818 C CA . PRO B 1 48 ? 3.676 9.727 -4.465 1 97.25 48 PRO B CA 1
ATOM 1819 C C . PRO B 1 48 ? 3.115 9.891 -5.875 1 97.25 48 PRO B C 1
ATOM 1821 O O . PRO B 1 48 ? 2.574 10.945 -6.207 1 97.25 48 PRO B O 1
ATOM 1824 N N . ARG B 1 49 ? 3.1 8.852 -6.625 1 94.31 49 ARG B N 1
ATOM 1825 C CA . ARG B 1 49 ? 2.777 8.883 -8.047 1 94.31 49 ARG B CA 1
ATOM 1826 C C . ARG B 1 49 ? 1.283 9.094 -8.266 1 94.31 49 ARG B C 1
ATOM 1828 O O . ARG B 1 49 ? 0.858 9.484 -9.352 1 94.31 49 ARG B O 1
ATOM 1835 N N . ASN B 1 50 ? 0.464 8.758 -7.297 1 97.5 50 ASN B N 1
ATOM 1836 C CA . ASN B 1 50 ? -0.981 8.844 -7.473 1 97.5 50 ASN B CA 1
ATOM 1837 C C . ASN B 1 50 ? -1.511 10.211 -7.051 1 97.5 50 ASN B C 1
ATOM 1839 O O . ASN B 1 50 ? -2.723 10.406 -6.93 1 97.5 50 ASN B O 1
ATOM 1843 N N . LEU B 1 51 ? -0.601 11.148 -6.84 1 98.56 51 LEU B N 1
ATOM 1844 C CA . LEU B 1 51 ? -0.968 12.5 -6.434 1 98.56 51 LEU B CA 1
ATOM 1845 C C . LEU B 1 51 ? -0.347 13.539 -7.367 1 98.56 51 LEU B C 1
ATOM 1847 O O . LEU B 1 51 ? 0.615 13.234 -8.078 1 98.56 51 LEU B O 1
ATOM 1851 N N . ILE B 1 52 ? -0.965 14.75 -7.363 1 98 52 ILE B N 1
ATOM 1852 C CA . ILE B 1 52 ? -0.406 15.875 -8.102 1 98 52 ILE B CA 1
ATOM 1853 C C . ILE B 1 52 ? -0.5 17.141 -7.258 1 98 52 ILE B C 1
ATOM 1855 O O . ILE B 1 52 ? -1.361 17.25 -6.383 1 98 52 ILE B O 1
ATOM 1859 N N . PHE B 1 53 ? 0.382 18.062 -7.508 1 97.69 53 PHE B N 1
ATOM 1860 C CA . PHE B 1 53 ? 0.355 19.359 -6.82 1 97.69 53 PHE B CA 1
ATOM 1861 C C . PHE B 1 53 ? -0.771 20.234 -7.355 1 97.69 53 PHE B C 1
ATOM 1863 O O . PHE B 1 53 ? -1.044 20.234 -8.555 1 97.69 53 PHE B O 1
ATOM 1870 N N . LYS B 1 54 ? -1.39 20.906 -6.523 1 97.38 54 LYS B N 1
ATOM 1871 C CA . LYS B 1 54 ? -2.268 22.016 -6.875 1 97.38 54 LYS B CA 1
ATOM 1872 C C . LYS B 1 54 ? -1.513 23.344 -6.848 1 97.38 54 LYS B C 1
ATOM 1874 O O . LYS B 1 54 ? -0.898 23.688 -5.836 1 97.38 54 LYS B O 1
ATOM 1879 N N . TYR B 1 55 ? -1.561 24.062 -7.906 1 95.88 55 TYR B N 1
ATOM 1880 C CA . TYR B 1 55 ? -0.82 25.312 -7.984 1 95.88 55 TYR B CA 1
ATOM 1881 C C . TYR B 1 55 ? -1.765 26.516 -7.945 1 95.88 55 TYR B C 1
ATOM 1883 O O . TYR B 1 55 ? -2.906 26.422 -8.398 1 95.88 55 TYR B O 1
ATOM 1891 N N . ALA B 1 56 ? -1.184 27.578 -7.414 1 93.44 56 ALA B N 1
ATOM 1892 C CA . ALA B 1 56 ? -1.917 28.828 -7.453 1 93.44 56 ALA B CA 1
ATOM 1893 C C . ALA B 1 56 ? -2.084 29.328 -8.891 1 93.44 56 ALA B C 1
ATOM 1895 O O . ALA B 1 56 ? -1.208 29.109 -9.734 1 93.44 56 ALA B O 1
ATOM 1896 N N . PRO B 1 57 ? -3.23 29.891 -9.289 1 89.12 57 PRO B N 1
ATOM 1897 C CA . PRO B 1 57 ? -3.51 30.328 -10.656 1 89.12 57 PRO B CA 1
ATOM 1898 C C . PRO B 1 57 ? -2.455 31.297 -11.188 1 89.12 57 PRO B C 1
ATOM 1900 O O . PRO B 1 57 ? -2.119 31.266 -12.375 1 89.12 57 PRO B O 1
ATOM 1903 N N . SER B 1 58 ? -2.02 32.156 -10.445 1 85.62 58 SER B N 1
ATOM 1904 C CA . SER B 1 58 ? -1.201 33.25 -10.953 1 85.62 58 SER B CA 1
ATOM 1905 C C . SER B 1 58 ? 0.284 32.969 -10.758 1 85.62 58 SER B C 1
ATOM 1907 O O . SER B 1 58 ? 1.133 33.719 -11.234 1 85.62 58 SER B O 1
ATOM 1909 N N . CYS B 1 59 ? 0.57 31.828 -10.055 1 78.44 59 CYS B N 1
ATOM 1910 C CA . CYS B 1 59 ? 1.982 31.562 -9.805 1 78.44 59 CYS B CA 1
ATOM 1911 C C . CYS B 1 59 ? 2.238 30.078 -9.656 1 78.44 59 CYS B C 1
ATOM 1913 O O . CYS B 1 59 ? 1.308 29.266 -9.742 1 78.44 59 CYS B O 1
ATOM 1915 N N . LYS B 1 60 ? 3.549 29.719 -9.445 1 84.38 60 LYS B N 1
ATOM 1916 C CA . LYS B 1 60 ? 3.975 28.328 -9.336 1 84.38 60 LYS B CA 1
ATOM 1917 C C . LYS B 1 60 ? 4.062 27.891 -7.875 1 84.38 60 LYS B C 1
ATOM 1919 O O . LYS B 1 60 ? 4.883 27.031 -7.527 1 84.38 60 LYS B O 1
ATOM 1924 N N . GLU B 1 61 ? 3.201 28.609 -7.141 1 91.81 61 GLU B N 1
ATOM 1925 C CA . GLU B 1 61 ? 3.176 28.234 -5.734 1 91.81 61 GLU B CA 1
ATOM 1926 C C . GLU B 1 61 ? 2.279 27.016 -5.512 1 91.81 61 GLU B C 1
ATOM 1928 O O . GLU B 1 61 ? 1.17 26.953 -6.043 1 91.81 61 GLU B O 1
ATOM 1933 N N . ILE B 1 62 ? 2.809 26.047 -4.801 1 95.88 62 ILE B N 1
ATOM 1934 C CA . ILE B 1 62 ? 2.014 24.875 -4.449 1 95.88 62 ILE B CA 1
ATOM 1935 C C . ILE B 1 62 ? 1.043 25.234 -3.324 1 95.88 62 ILE B C 1
ATOM 1937 O O . ILE B 1 62 ? 1.462 25.656 -2.244 1 95.88 62 ILE B O 1
ATOM 1941 N N . ILE B 1 63 ? -0.275 25.047 -3.555 1 96.81 63 ILE B N 1
ATOM 1942 C CA . ILE B 1 63 ? -1.261 25.5 -2.574 1 96.81 63 ILE B CA 1
ATOM 1943 C C . ILE B 1 63 ? -2.08 24.297 -2.092 1 96.81 63 ILE B C 1
ATOM 1945 O O . ILE B 1 63 ? -3.043 24.453 -1.337 1 96.81 63 ILE B O 1
ATOM 1949 N N . GLY B 1 64 ? -1.788 23.062 -2.588 1 98.12 64 GLY B N 1
ATOM 1950 C CA . GLY B 1 64 ? -2.527 21.891 -2.162 1 98.12 64 GLY B CA 1
ATOM 1951 C C . GLY B 1 64 ? -2.119 20.625 -2.898 1 98.12 64 GLY B C 1
ATOM 1952 O O . GLY B 1 64 ? -1.156 20.641 -3.668 1 98.12 64 GLY B O 1
ATOM 1953 N N . ILE B 1 65 ? -2.738 19.562 -2.537 1 98.75 65 ILE B N 1
ATOM 1954 C CA . ILE B 1 65 ? -2.496 18.266 -3.154 1 98.75 65 ILE B CA 1
ATOM 1955 C C . ILE B 1 65 ? -3.797 17.719 -3.746 1 98.75 65 ILE B C 1
ATOM 1957 O O . ILE B 1 65 ? -4.84 17.75 -3.092 1 98.75 65 ILE B O 1
ATOM 1961 N N . LEU B 1 66 ? -3.697 17.266 -4.961 1 98.69 66 LEU B N 1
ATOM 1962 C CA . LEU B 1 66 ? -4.836 16.641 -5.625 1 98.69 66 LEU B CA 1
ATOM 1963 C C . LEU B 1 66 ? -4.566 15.164 -5.891 1 98.69 66 LEU B C 1
ATOM 1965 O O . LEU B 1 66 ? -3.416 14.758 -6.074 1 98.69 66 LEU B O 1
ATOM 1969 N N . SER B 1 67 ? -5.652 14.391 -5.852 1 98.56 67 SER B N 1
ATOM 1970 C CA . SER B 1 67 ? -5.539 13.016 -6.32 1 98.56 67 SER B CA 1
ATOM 1971 C C . SER B 1 67 ? -5.398 12.953 -7.84 1 98.56 67 SER B C 1
ATOM 1973 O O . SER B 1 67 ? -6.117 13.648 -8.562 1 98.56 67 SER B O 1
ATOM 1975 N N . LYS B 1 68 ? -4.461 12.219 -8.32 1 97.75 68 LYS B N 1
ATOM 1976 C CA . LYS B 1 68 ? -4.27 12 -9.758 1 97.75 68 LYS B CA 1
ATOM 1977 C C . LYS B 1 68 ? -5.246 10.953 -10.289 1 97.75 68 LYS B C 1
ATOM 1979 O O . LYS B 1 68 ? -5.609 10.984 -11.469 1 97.75 68 LYS B O 1
ATOM 1984 N N . GLU B 1 69 ? -5.715 10.062 -9.445 1 96.5 69 GLU B N 1
ATOM 1985 C CA . GLU B 1 69 ? -6.582 8.93 -9.75 1 96.5 69 GLU B CA 1
ATOM 1986 C C . GLU B 1 69 ? -7.484 8.594 -8.562 1 96.5 69 GLU B C 1
ATOM 1988 O O . GLU B 1 69 ? -7.387 9.219 -7.508 1 96.5 69 GLU B O 1
ATOM 1993 N N . TYR B 1 70 ? -8.398 7.641 -8.859 1 96.94 70 TYR B N 1
ATOM 1994 C CA . TYR B 1 70 ? -9.219 7.16 -7.758 1 96.94 70 TYR B CA 1
ATOM 1995 C C . TYR B 1 70 ? -8.352 6.527 -6.672 1 96.94 70 TYR B C 1
ATOM 1997 O O . TYR B 1 70 ? -7.512 5.676 -6.957 1 96.94 70 TYR B O 1
ATOM 2005 N N . ILE B 1 71 ? -8.5 6.965 -5.465 1 97.88 71 ILE B N 1
ATOM 2006 C CA . ILE B 1 71 ? -7.809 6.402 -4.312 1 97.88 71 ILE B CA 1
ATOM 2007 C C . ILE B 1 71 ? -8.812 5.734 -3.379 1 97.88 71 ILE B C 1
ATOM 2009 O O . ILE B 1 71 ? -9.758 6.371 -2.914 1 97.88 71 ILE B O 1
ATOM 2013 N N . PRO B 1 72 ? -8.609 4.492 -3.062 1 97.38 72 PRO B N 1
ATOM 2014 C CA . PRO B 1 72 ? -9.578 3.787 -2.219 1 97.38 72 PRO B CA 1
ATOM 2015 C C . PRO B 1 72 ? -9.594 4.301 -0.78 1 97.38 72 PRO B C 1
ATOM 2017 O O . PRO B 1 72 ? -8.594 4.84 -0.303 1 97.38 72 PRO B O 1
ATOM 2020 N N . LYS B 1 73 ? -10.766 4.137 -0.196 1 96.81 73 LYS B N 1
ATOM 2021 C CA . LYS B 1 73 ? -10.836 4.262 1.257 1 96.81 73 LYS B CA 1
ATOM 2022 C C . LYS B 1 73 ? -9.906 3.266 1.941 1 96.81 73 LYS B C 1
ATOM 2024 O O . LYS B 1 73 ? -9.75 2.133 1.479 1 96.81 73 LYS B O 1
ATOM 2029 N N . GLY B 1 74 ? -9.273 3.707 3.025 1 95.88 74 GLY B N 1
ATOM 2030 C CA . GLY B 1 74 ? -8.383 2.82 3.754 1 95.88 74 GLY B CA 1
ATOM 2031 C C . GLY B 1 74 ? -6.957 2.848 3.23 1 95.88 74 GLY B C 1
ATOM 2032 O O . GLY B 1 74 ? -6.223 1.867 3.363 1 95.88 74 GLY B O 1
ATOM 2033 N N . THR B 1 75 ? -6.562 3.885 2.537 1 98.12 75 THR B N 1
ATOM 2034 C CA . THR B 1 75 ? -5.199 4.094 2.061 1 98.12 75 THR B CA 1
ATOM 2035 C C . THR B 1 75 ? -4.391 4.902 3.07 1 98.12 75 THR B C 1
ATOM 2037 O O . THR B 1 75 ? -4.848 5.941 3.551 1 98.12 75 THR B O 1
ATOM 2040 N N . ARG B 1 76 ? -3.252 4.426 3.41 1 98.5 76 ARG B N 1
ATOM 2041 C CA . ARG B 1 76 ? -2.373 5.117 4.344 1 98.5 76 ARG B CA 1
ATOM 2042 C C . ARG B 1 76 ? -1.225 5.805 3.611 1 98.5 76 ARG B C 1
ATOM 2044 O O . ARG B 1 76 ? -0.547 5.184 2.789 1 98.5 76 ARG B O 1
ATOM 2051 N N . PHE B 1 77 ? -1.027 7.066 3.877 1 98.75 77 PHE B N 1
ATOM 2052 C CA . PHE B 1 77 ? 0.123 7.836 3.416 1 98.75 77 PHE B CA 1
ATOM 2053 C C . PHE B 1 77 ? 1.069 8.141 4.57 1 98.75 77 PHE B C 1
ATOM 2055 O O . PHE B 1 77 ? 0.642 8.227 5.723 1 98.75 77 PHE B O 1
ATOM 2062 N N . GLY B 1 78 ? 2.34 8.461 4.23 1 98.25 78 GLY B N 1
ATOM 2063 C CA . GLY B 1 78 ? 3.295 8.867 5.246 1 98.25 78 GLY B CA 1
ATOM 2064 C C . GLY B 1 78 ? 4.398 7.855 5.473 1 98.25 78 GLY B C 1
ATOM 2065 O O . GLY B 1 78 ? 4.59 6.949 4.66 1 98.25 78 GLY B O 1
ATOM 2066 N N . PRO B 1 79 ? 5.031 8.055 6.438 1 98.44 79 PRO B N 1
ATOM 2067 C CA . PRO B 1 79 ? 4.781 8.984 7.539 1 98.44 79 PRO B CA 1
ATOM 2068 C C . PRO B 1 79 ? 5.152 10.422 7.191 1 98.44 79 PRO B C 1
ATOM 2070 O O . PRO B 1 79 ? 5.879 10.664 6.223 1 98.44 79 PRO B O 1
ATOM 2073 N N . LEU B 1 80 ? 4.59 11.352 8.047 1 98.62 80 LEU B N 1
ATOM 2074 C CA . LEU B 1 80 ? 4.953 12.766 7.969 1 98.62 80 LEU B CA 1
ATOM 2075 C C . LEU B 1 80 ? 6.43 12.969 8.289 1 98.62 80 LEU B C 1
ATOM 2077 O O . LEU B 1 80 ? 6.941 12.406 9.258 1 98.62 80 LEU B O 1
ATOM 2081 N N . VAL B 1 81 ? 7.102 13.688 7.449 1 98.12 81 VAL B N 1
ATOM 2082 C CA . VAL B 1 81 ? 8.523 13.977 7.625 1 98.12 81 VAL B CA 1
ATOM 2083 C C . VAL B 1 81 ? 8.727 15.477 7.832 1 98.12 81 VAL B C 1
ATOM 2085 O O . VAL B 1 81 ? 8.109 16.297 7.145 1 98.12 81 VAL B O 1
ATOM 2088 N N . GLY B 1 82 ? 9.539 15.828 8.734 1 98.06 82 GLY B N 1
ATOM 2089 C CA . GLY B 1 82 ? 9.906 17.203 9.031 1 98.06 82 GLY B CA 1
ATOM 2090 C C . GLY B 1 82 ? 11 17.312 10.07 1 98.06 82 GLY B C 1
ATOM 2091 O O . GLY B 1 82 ? 11.555 16.312 10.508 1 98.06 82 GLY B O 1
ATOM 2092 N N . GLU B 1 83 ? 11.367 18.516 10.406 1 97.38 83 GLU B N 1
ATOM 2093 C CA . GLU B 1 83 ? 12.359 18.75 11.445 1 97.38 83 GLU B CA 1
ATOM 2094 C C . GLU B 1 83 ? 11.773 18.484 12.836 1 97.38 83 GLU B C 1
ATOM 2096 O O . GLU B 1 83 ? 10.625 18.828 13.109 1 97.38 83 GLU B O 1
ATOM 2101 N N . VAL B 1 84 ? 12.586 17.875 13.641 1 97.38 84 VAL B N 1
ATOM 2102 C CA . VAL B 1 84 ? 12.133 17.484 14.969 1 97.38 84 VAL B CA 1
ATOM 2103 C C . VAL B 1 84 ? 12.672 18.469 16 1 97.38 84 VAL B C 1
ATOM 2105 O O . VAL B 1 84 ? 13.867 18.75 16.031 1 97.38 84 VAL B O 1
ATOM 2108 N N . TYR B 1 85 ? 11.789 18.984 16.797 1 96.88 85 TYR B N 1
ATOM 2109 C CA . TYR B 1 85 ? 12.156 19.891 17.875 1 96.88 85 TYR B CA 1
ATOM 2110 C C . TYR B 1 85 ? 11.523 19.469 19.203 1 96.88 85 TYR B C 1
ATOM 2112 O O . TYR B 1 85 ? 10.438 18.875 19.203 1 96.88 85 TYR B O 1
ATOM 2120 N N . THR B 1 86 ? 12.195 19.719 20.234 1 96.31 86 THR B N 1
ATOM 2121 C CA . THR B 1 86 ? 11.617 19.672 21.562 1 96.31 86 THR B CA 1
ATOM 2122 C C . THR B 1 86 ? 11.297 21.078 22.078 1 96.31 86 THR B C 1
ATOM 2124 O O . THR B 1 86 ? 11.609 22.062 21.406 1 96.31 86 THR B O 1
ATOM 2127 N N . ASN B 1 87 ? 10.609 21.109 23.297 1 93.12 87 ASN B N 1
ATOM 2128 C CA . ASN B 1 87 ? 10.336 22.406 23.891 1 93.12 87 ASN B CA 1
ATOM 2129 C C . ASN B 1 87 ? 11.625 23.203 24.109 1 93.12 87 ASN B C 1
ATOM 2131 O O . ASN B 1 87 ? 11.617 24.438 24 1 93.12 87 ASN B O 1
ATOM 2135 N N . ASP B 1 88 ? 12.727 22.531 24.297 1 95.25 88 ASP B N 1
ATOM 2136 C CA . ASP B 1 88 ? 13.992 23.172 24.609 1 95.25 88 ASP B CA 1
ATOM 2137 C C . ASP B 1 88 ? 14.742 23.562 23.344 1 95.25 88 ASP B C 1
ATOM 2139 O O . ASP B 1 88 ? 15.594 24.469 23.375 1 95.25 88 ASP B O 1
ATOM 2143 N N . THR B 1 89 ? 14.406 22.969 22.219 1 95.81 89 THR B N 1
ATOM 2144 C CA . THR B 1 89 ? 15.227 23.172 21.031 1 95.81 89 THR B CA 1
ATOM 2145 C C . THR B 1 89 ? 14.469 23.969 19.984 1 95.81 89 THR B C 1
ATOM 2147 O O . THR B 1 89 ? 15.062 24.453 19 1 95.81 89 THR B O 1
ATOM 2150 N N . VAL B 1 90 ? 13.18 24.141 20.172 1 94.75 90 VAL B N 1
ATOM 2151 C CA . VAL B 1 90 ? 12.367 24.844 19.172 1 94.75 90 VAL B CA 1
ATOM 2152 C C . VAL B 1 90 ? 12.719 26.328 19.172 1 94.75 90 VAL B C 1
ATOM 2154 O O . VAL B 1 90 ? 12.766 26.969 20.234 1 94.75 90 VAL B O 1
ATOM 2157 N N . PRO B 1 91 ? 13.07 26.812 18.016 1 93.31 91 PRO B N 1
ATOM 2158 C CA . PRO B 1 91 ? 13.344 28.25 17.953 1 93.31 91 PRO B CA 1
ATOM 2159 C C . PRO B 1 91 ? 12.172 29.078 18.469 1 93.31 91 PRO B C 1
ATOM 2161 O O . PRO B 1 91 ? 11.008 28.766 18.203 1 93.31 91 PRO B O 1
ATOM 2164 N N . LYS B 1 92 ? 12.375 30.141 19.141 1 91.25 92 LYS B N 1
ATOM 2165 C CA . LYS B 1 92 ? 11.359 30.984 19.75 1 91.25 92 LYS B CA 1
ATOM 2166 C C . LYS B 1 92 ? 10.484 31.641 18.688 1 91.25 92 LYS B C 1
ATOM 2168 O O . LYS B 1 92 ? 9.273 31.781 18.875 1 91.25 92 LYS B O 1
ATOM 2173 N N . ASN B 1 93 ? 11.039 31.953 17.531 1 91.25 93 ASN B N 1
ATOM 2174 C CA . ASN B 1 93 ? 10.305 32.656 16.484 1 91.25 93 ASN B CA 1
ATOM 2175 C C . ASN B 1 93 ? 9.914 31.703 15.352 1 91.25 93 ASN B C 1
ATOM 2177 O O . ASN B 1 93 ? 9.68 32.156 14.227 1 91.25 93 ASN B O 1
ATOM 2181 N N . ALA B 1 94 ? 9.844 30.438 15.703 1 89.56 94 ALA B N 1
ATOM 2182 C CA . ALA B 1 94 ? 9.516 29.484 14.648 1 89.56 94 ALA B CA 1
ATOM 2183 C C . ALA B 1 94 ? 8.086 29.656 14.164 1 89.56 94 ALA B C 1
ATOM 2185 O O . ALA B 1 94 ? 7.18 29.906 14.969 1 89.56 94 ALA B O 1
ATOM 2186 N N . ASN B 1 95 ? 7.902 29.688 12.82 1 91.56 95 ASN B N 1
ATOM 2187 C CA . ASN B 1 95 ? 6.566 29.594 12.242 1 91.56 95 ASN B CA 1
ATOM 2188 C C . ASN B 1 95 ? 5.906 28.266 12.562 1 91.56 95 ASN B C 1
ATOM 2190 O O . ASN B 1 95 ? 6.355 27.219 12.102 1 91.56 95 ASN B O 1
ATOM 2194 N N . ARG B 1 96 ? 4.848 28.172 13.258 1 90.69 96 ARG B N 1
ATOM 2195 C CA . ARG B 1 96 ? 4.277 26.938 13.797 1 90.69 96 ARG B CA 1
ATOM 2196 C C . ARG B 1 96 ? 3.141 26.438 12.922 1 90.69 96 ARG B C 1
ATOM 2198 O O . ARG B 1 96 ? 2.434 25.484 13.289 1 90.69 96 ARG B O 1
ATOM 2205 N N . LYS B 1 97 ? 3.008 27.047 11.812 1 92.62 97 LYS B N 1
ATOM 2206 C CA . LYS B 1 97 ? 1.917 26.703 10.906 1 92.62 97 LYS B CA 1
ATOM 2207 C C . LYS B 1 97 ? 1.975 25.219 10.516 1 92.62 97 LYS B C 1
ATOM 2209 O O . LYS B 1 97 ? 0.939 24.594 10.289 1 92.62 97 LYS B O 1
ATOM 2214 N N . TYR B 1 98 ? 3.137 24.672 10.531 1 95.75 98 TYR B N 1
ATOM 2215 C CA . TYR B 1 98 ? 3.307 23.312 10.016 1 95.75 98 TYR B CA 1
ATOM 2216 C C . TYR B 1 98 ? 3.699 22.344 11.133 1 95.75 98 TYR B C 1
ATOM 2218 O O . TYR B 1 98 ? 4.25 21.281 10.867 1 95.75 98 TYR B O 1
ATOM 2226 N N . PHE B 1 99 ? 3.486 22.75 12.367 1 95.31 99 PHE B N 1
ATOM 2227 C CA . PHE B 1 99 ? 3.871 21.938 13.508 1 95.31 99 PHE B CA 1
ATOM 2228 C C . PHE B 1 99 ? 2.867 20.812 13.734 1 95.31 99 PHE B C 1
ATOM 2230 O O . PHE B 1 99 ? 1.656 21.047 13.719 1 95.31 99 PHE B O 1
ATOM 2237 N N . TRP B 1 100 ? 3.355 19.672 13.945 1 96.12 100 TRP B N 1
ATOM 2238 C CA . TRP B 1 100 ? 2.613 18.531 14.484 1 96.12 100 TRP B CA 1
ATOM 2239 C C . TRP B 1 100 ? 3.182 18.109 15.828 1 96.12 100 TRP B C 1
ATOM 2241 O O . TRP B 1 100 ? 4.402 18.062 16.016 1 96.12 100 TRP B O 1
ATOM 2251 N N . ARG B 1 101 ? 2.332 17.844 16.75 1 95.06 101 ARG B N 1
ATOM 2252 C CA . ARG B 1 101 ? 2.771 17.453 18.078 1 95.06 101 ARG B CA 1
ATOM 2253 C C . ARG B 1 101 ? 2.723 15.938 18.25 1 95.06 101 ARG B C 1
ATOM 2255 O O . ARG B 1 101 ? 1.723 15.297 17.906 1 95.06 101 ARG B O 1
ATOM 2262 N N . ILE B 1 102 ? 3.746 15.367 18.75 1 96.19 102 ILE B N 1
ATOM 2263 C CA . ILE B 1 102 ? 3.877 13.93 19 1 96.19 102 ILE B CA 1
ATOM 2264 C C . ILE B 1 102 ? 3.824 13.664 20.5 1 96.19 102 ILE B C 1
ATOM 2266 O O . ILE B 1 102 ? 4.461 14.367 21.281 1 96.19 102 ILE B O 1
ATOM 2270 N N . TYR B 1 103 ? 3.08 12.695 20.828 1 94.38 103 TYR B N 1
ATOM 2271 C CA . TYR B 1 103 ? 2.898 12.344 22.219 1 94.38 103 TYR B CA 1
ATOM 2272 C C . TYR B 1 103 ? 3.408 10.938 22.5 1 94.38 103 TYR B C 1
ATOM 2274 O O . TYR B 1 103 ? 3.396 10.07 21.625 1 94.38 103 TYR B O 1
ATOM 2282 N N . SER B 1 104 ? 3.877 10.68 23.609 1 92.81 104 SER B N 1
ATOM 2283 C CA . SER B 1 104 ? 4.277 9.375 24.109 1 92.81 104 SER B CA 1
ATOM 2284 C C . SER B 1 104 ? 3.711 9.125 25.516 1 92.81 104 SER B C 1
ATOM 2286 O O . SER B 1 104 ? 3.916 9.93 26.422 1 92.81 104 SER B O 1
ATOM 2288 N N . SER B 1 105 ? 2.945 8.031 25.594 1 90.25 105 SER B N 1
ATOM 2289 C CA . SER B 1 105 ? 2.314 7.68 26.859 1 90.25 105 SER B CA 1
ATOM 2290 C C . SER B 1 105 ? 1.506 8.852 27.422 1 90.25 105 SER B C 1
ATOM 2292 O O . SER B 1 105 ? 1.632 9.195 28.594 1 90.25 105 SER B O 1
ATOM 2294 N N . GLY B 1 106 ? 0.82 9.648 26.516 1 86.5 106 GLY B N 1
ATOM 2295 C CA . GLY B 1 106 ? -0.113 10.688 26.906 1 86.5 106 GLY B CA 1
ATOM 2296 C C . GLY B 1 106 ? 0.554 12.031 27.141 1 86.5 106 GLY B C 1
ATOM 2297 O O . GLY B 1 106 ? -0.122 13.039 27.375 1 86.5 106 GLY B O 1
ATOM 2298 N N . LYS B 1 107 ? 1.83 12.109 27.047 1 92.06 107 LYS B N 1
ATOM 2299 C CA . LYS B 1 107 ? 2.553 13.359 27.281 1 92.06 107 LYS B CA 1
ATOM 2300 C C . LYS B 1 107 ? 3.217 13.852 26 1 92.06 107 LYS B C 1
ATOM 2302 O O . LYS B 1 107 ? 3.709 13.047 25.203 1 92.06 107 LYS B O 1
ATOM 2307 N N . PHE B 1 108 ? 3.221 15.164 25.969 1 93.75 108 PHE B N 1
ATOM 2308 C CA . PHE B 1 108 ? 3.9 15.773 24.828 1 93.75 108 PHE B CA 1
ATOM 2309 C C . PHE B 1 108 ? 5.363 15.344 24.781 1 93.75 108 PHE B C 1
ATOM 2311 O O . PHE B 1 108 ? 6.062 15.383 25.797 1 93.75 108 PHE B O 1
ATOM 2318 N N . HIS B 1 109 ? 5.828 14.898 23.609 1 95.62 109 HIS B N 1
ATOM 2319 C CA . HIS B 1 109 ? 7.199 14.422 23.453 1 95.62 109 HIS B CA 1
ATOM 2320 C C . HIS B 1 109 ? 8.016 15.359 22.578 1 95.62 109 HIS B C 1
ATOM 2322 O O . HIS B 1 109 ? 9.031 15.898 23.016 1 95.62 109 HIS B O 1
ATOM 2328 N N . HIS B 1 110 ? 7.586 15.672 21.359 1 96.75 110 HIS B N 1
ATOM 2329 C CA . HIS B 1 110 ? 8.297 16.594 20.469 1 96.75 110 HIS B CA 1
ATOM 2330 C C . HIS B 1 110 ? 7.387 17.094 19.359 1 96.75 110 HIS B C 1
ATOM 2332 O O . HIS B 1 110 ? 6.242 16.656 19.234 1 96.75 110 HIS B O 1
ATOM 2338 N N . PHE B 1 111 ? 7.926 18.078 18.562 1 95.56 111 PHE B N 1
ATOM 2339 C CA . PHE B 1 111 ? 7.273 18.594 17.375 1 95.56 111 PHE B CA 1
ATOM 2340 C C . PHE B 1 111 ? 7.898 18.016 16.109 1 95.56 111 PHE B C 1
ATOM 2342 O O . PHE B 1 111 ? 9.109 17.766 16.062 1 95.56 111 PHE B O 1
ATOM 2349 N N . ILE B 1 112 ? 7.047 17.812 15.172 1 97.5 112 ILE B N 1
ATOM 2350 C CA . ILE B 1 112 ? 7.516 17.672 13.797 1 97.5 112 ILE B CA 1
ATOM 2351 C C . ILE B 1 112 ? 7.125 18.906 12.992 1 97.5 112 ILE B C 1
ATOM 2353 O O . ILE B 1 112 ? 5.941 19.219 12.867 1 97.5 112 ILE B O 1
ATOM 2357 N N . ASP B 1 113 ? 8.102 19.609 12.492 1 97.81 113 ASP B N 1
ATOM 2358 C CA . ASP B 1 113 ? 7.883 20.844 11.742 1 97.81 113 ASP B CA 1
ATOM 2359 C C . ASP B 1 113 ? 8.07 20.625 10.25 1 97.81 113 ASP B C 1
ATOM 2361 O O . ASP B 1 113 ? 9.18 20.344 9.789 1 97.81 113 ASP B O 1
ATOM 2365 N N . GLY B 1 114 ? 7.008 20.797 9.461 1 97.5 114 GLY B N 1
ATOM 2366 C CA . GLY B 1 114 ? 7.062 20.578 8.023 1 97.5 114 GLY B CA 1
ATOM 2367 C C . GLY B 1 114 ? 7.352 21.844 7.246 1 97.5 114 GLY B C 1
ATOM 2368 O O . GLY B 1 114 ? 7.121 21.906 6.035 1 97.5 114 GLY B O 1
ATOM 2369 N N . PHE B 1 115 ? 7.906 22.891 7.832 1 96.69 115 PHE B N 1
ATOM 2370 C CA . PHE B 1 115 ? 8.062 24.188 7.199 1 96.69 115 PHE B CA 1
ATOM 2371 C C . PHE B 1 115 ? 9.125 24.141 6.109 1 96.69 115 PHE B C 1
ATOM 2373 O O . PHE B 1 115 ? 8.891 24.594 4.984 1 96.69 115 PHE B O 1
ATOM 2380 N N . ASN B 1 116 ? 10.336 23.625 6.453 1 96.19 116 ASN B N 1
ATOM 2381 C CA . ASN B 1 116 ? 11.461 23.578 5.523 1 96.19 116 ASN B CA 1
ATOM 2382 C C . ASN B 1 116 ? 11.258 22.516 4.445 1 96.19 116 ASN B C 1
ATOM 2384 O O . ASN B 1 116 ? 11.336 21.328 4.723 1 96.19 116 ASN B O 1
ATOM 2388 N N . GLU B 1 117 ? 11.039 22.906 3.244 1 96 117 GLU B N 1
ATOM 2389 C CA . GLU B 1 117 ? 10.742 22.016 2.127 1 96 117 GLU B CA 1
ATOM 2390 C C . GLU B 1 117 ? 11.914 21.078 1.847 1 96 117 GLU B C 1
ATOM 2392 O O . GLU B 1 117 ? 11.734 20.016 1.267 1 96 117 GLU B O 1
ATOM 2397 N N . GLU B 1 118 ? 13.078 21.5 2.289 1 94.69 118 GLU B N 1
ATOM 2398 C CA . GLU B 1 118 ? 14.258 20.672 2.053 1 94.69 118 GLU B CA 1
ATOM 2399 C C . GLU B 1 118 ? 14.352 19.547 3.082 1 94.69 118 GLU B C 1
ATOM 2401 O O . GLU B 1 118 ? 15.148 18.609 2.922 1 94.69 118 GLU B O 1
ATOM 2406 N N . LYS B 1 119 ? 13.523 19.594 4.129 1 95.88 119 LYS B N 1
ATOM 2407 C CA . LYS B 1 119 ? 13.641 18.625 5.219 1 95.88 119 LYS B CA 1
ATOM 2408 C C . LYS B 1 119 ? 12.297 18 5.551 1 95.88 119 LYS B C 1
ATOM 2410 O O . LYS B 1 119 ? 12.125 17.406 6.617 1 95.88 119 LYS B O 1
ATOM 2415 N N . SER B 1 120 ? 11.375 18.203 4.676 1 97.69 120 SER B N 1
ATOM 2416 C CA . SER B 1 120 ? 10.039 17.672 4.887 1 97.69 120 SER B CA 1
ATOM 2417 C C . SER B 1 120 ? 9.57 16.859 3.676 1 97.69 120 SER B C 1
ATOM 2419 O O . SER B 1 120 ? 10.328 16.672 2.723 1 97.69 120 SER B O 1
ATOM 2421 N N . ASN B 1 121 ? 8.391 16.297 3.791 1 98.25 121 ASN B N 1
ATOM 2422 C CA . ASN B 1 121 ? 7.828 15.617 2.635 1 98.25 121 ASN B CA 1
ATOM 2423 C C . ASN B 1 121 ? 6.551 16.297 2.146 1 98.25 121 ASN B C 1
ATOM 2425 O O . ASN B 1 121 ? 6.18 17.359 2.648 1 98.25 121 ASN B O 1
ATOM 2429 N N . TRP B 1 122 ? 5.934 15.719 1.115 1 98.5 122 TRP B N 1
ATOM 2430 C CA . TRP B 1 122 ? 4.809 16.312 0.397 1 98.5 122 TRP B CA 1
ATOM 2431 C C . TRP B 1 122 ? 3.643 16.578 1.341 1 98.5 122 TRP B C 1
ATOM 2433 O O . TRP B 1 122 ? 2.793 17.438 1.06 1 98.5 122 TRP B O 1
ATOM 2443 N N . MET B 1 123 ? 3.602 15.898 2.434 1 98.75 123 MET B N 1
ATOM 2444 C CA . MET B 1 123 ? 2.465 15.969 3.35 1 98.75 123 MET B CA 1
ATOM 2445 C C . MET B 1 123 ? 2.334 17.359 3.945 1 98.75 123 MET B C 1
ATOM 2447 O O . MET B 1 123 ? 1.263 17.75 4.422 1 98.75 123 MET B O 1
ATOM 2451 N N . ARG B 1 124 ? 3.414 18.172 3.898 1 98.25 124 ARG B N 1
ATOM 2452 C CA . ARG B 1 124 ? 3.357 19.547 4.363 1 98.25 124 ARG B CA 1
ATOM 2453 C C . ARG B 1 124 ? 2.352 20.359 3.551 1 98.25 124 ARG B C 1
ATOM 2455 O O . ARG B 1 124 ? 1.843 21.375 4.023 1 98.25 124 ARG B O 1
ATOM 2462 N N . TYR B 1 125 ? 2.084 19.922 2.318 1 98.31 125 TYR B N 1
ATOM 2463 C CA . TYR B 1 125 ? 1.271 20.719 1.402 1 98.31 125 TYR B CA 1
ATOM 2464 C C . TYR B 1 125 ? -0.206 20.375 1.55 1 98.31 125 TYR B C 1
ATOM 2466 O O . TYR B 1 125 ? -1.061 21 0.918 1 98.31 125 TYR B O 1
ATOM 2474 N N . VAL B 1 126 ? -0.538 19.328 2.332 1 98.69 126 VAL B N 1
ATOM 2475 C CA . VAL B 1 126 ? -1.933 18.922 2.494 1 98.69 126 VAL B CA 1
ATOM 2476 C C . VAL B 1 126 ? -2.65 19.922 3.402 1 98.69 126 VAL B C 1
ATOM 2478 O O . VAL B 1 126 ? -2.188 20.203 4.512 1 98.69 126 VAL B O 1
ATOM 2481 N N . ASN B 1 127 ? -3.756 20.469 2.949 1 98.19 127 ASN B N 1
ATOM 2482 C CA . ASN B 1 127 ? -4.5 21.469 3.697 1 98.19 127 ASN B CA 1
ATOM 2483 C C . ASN B 1 127 ? -5.438 20.828 4.719 1 98.19 127 ASN B C 1
ATOM 2485 O O . ASN B 1 127 ? -5.914 19.719 4.516 1 98.19 127 ASN B O 1
ATOM 2489 N N . PRO B 1 128 ? -5.664 21.562 5.785 1 96.81 128 PRO B N 1
ATOM 2490 C CA . PRO B 1 128 ? -6.691 21.094 6.719 1 96.81 128 PRO B CA 1
ATOM 2491 C C . PRO B 1 128 ? -8.102 21.219 6.148 1 96.81 128 PRO B C 1
ATOM 2493 O O . PRO B 1 128 ? -8.383 22.141 5.379 1 96.81 128 PRO B O 1
ATOM 2496 N N . ALA B 1 129 ? -8.922 20.281 6.508 1 96.38 129 ALA B N 1
ATOM 2497 C CA . ALA B 1 129 ? -10.336 20.359 6.148 1 96.38 129 ALA B CA 1
ATOM 2498 C C . ALA B 1 129 ? -11.055 21.422 6.98 1 96.38 129 ALA B C 1
ATOM 2500 O O . ALA B 1 129 ? -10.781 21.562 8.18 1 96.38 129 ALA B O 1
ATOM 2501 N N . HIS B 1 130 ? -12.008 22.125 6.363 1 94.06 130 HIS B N 1
ATOM 2502 C CA . HIS B 1 130 ? -12.758 23.156 7.07 1 94.06 130 HIS B CA 1
ATOM 2503 C C . HIS B 1 130 ? -14.086 22.625 7.586 1 94.06 130 HIS B C 1
ATOM 2505 O O . HIS B 1 130 ? -14.82 23.328 8.281 1 94.06 130 HIS B O 1
ATOM 2511 N N . SER B 1 131 ? -14.445 21.406 7.113 1 92.5 131 SER B N 1
ATOM 2512 C CA . SER B 1 131 ? -15.664 20.75 7.555 1 92.5 131 SER B CA 1
ATOM 2513 C C . SER B 1 131 ? -15.508 19.219 7.535 1 92.5 131 SER B C 1
ATOM 2515 O O . SER B 1 131 ? -14.617 18.703 6.859 1 92.5 131 SER B O 1
ATOM 2517 N N . VAL B 1 132 ? -16.375 18.656 8.281 1 88.62 132 VAL B N 1
ATOM 2518 C CA . VAL B 1 132 ? -16.391 17.188 8.336 1 88.62 132 VAL B CA 1
ATOM 2519 C C . VAL B 1 132 ? -16.719 16.625 6.949 1 88.62 132 VAL B C 1
ATOM 2521 O O . VAL B 1 132 ? -16.172 15.609 6.539 1 88.62 132 VAL B O 1
ATOM 2524 N N . GLN B 1 133 ? -17.531 17.344 6.23 1 92.62 133 GLN B N 1
ATOM 2525 C CA . GLN B 1 133 ? -18 16.891 4.93 1 92.62 133 GLN B CA 1
ATOM 2526 C C . GLN B 1 133 ? -16.859 16.859 3.91 1 92.62 133 GLN B C 1
ATOM 2528 O O . GLN B 1 133 ? -16.766 15.953 3.086 1 92.62 133 GLN B O 1
ATOM 2533 N N . GLU B 1 134 ? -16.016 17.781 3.998 1 95.88 134 GLU B N 1
ATOM 2534 C CA . GLU B 1 134 ? -14.977 17.875 2.98 1 95.88 134 GLU B CA 1
ATOM 2535 C C . GLU B 1 134 ? -13.75 17.047 3.373 1 95.88 134 GLU B C 1
ATOM 2537 O O . GLU B 1 134 ? -12.883 16.781 2.537 1 95.88 134 GLU B O 1
ATOM 2542 N N . GLN B 1 135 ? -13.625 16.719 4.664 1 96.56 135 GLN B N 1
ATOM 2543 C CA . GLN B 1 135 ? -12.492 15.922 5.125 1 96.56 135 GLN B CA 1
ATOM 2544 C C . GLN B 1 135 ? -12.445 14.562 4.422 1 96.56 135 GLN B C 1
ATOM 2546 O O . GLN B 1 135 ? -13.438 13.836 4.41 1 96.56 135 GLN B O 1
ATOM 2551 N N . ASN B 1 136 ? -11.273 14.25 3.916 1 97.81 136 ASN B N 1
ATOM 2552 C CA . ASN B 1 136 ? -11.141 12.938 3.299 1 97.81 136 ASN B CA 1
ATOM 2553 C C . ASN B 1 136 ? -9.914 12.195 3.826 1 97.81 136 ASN B C 1
ATOM 2555 O O . ASN B 1 136 ? -9.711 11.016 3.518 1 97.81 136 ASN B O 1
ATOM 2559 N N . LEU B 1 137 ? -9.125 12.875 4.688 1 98 137 LEU B N 1
ATOM 2560 C CA . LEU B 1 137 ? -7.988 12.25 5.355 1 98 137 LEU B CA 1
ATOM 2561 C C . LEU B 1 137 ? -8.086 12.422 6.867 1 98 137 LEU B C 1
ATOM 2563 O O . LEU B 1 137 ? -8.43 13.5 7.355 1 98 137 LEU B O 1
ATOM 2567 N N . ALA B 1 138 ? -7.77 11.398 7.578 1 96.75 138 ALA B N 1
ATOM 2568 C CA . ALA B 1 138 ? -7.609 11.453 9.023 1 96.75 138 ALA B CA 1
ATOM 2569 C C . ALA B 1 138 ? -6.148 11.273 9.422 1 96.75 138 ALA B C 1
ATOM 2571 O O . ALA B 1 138 ? -5.5 10.312 9.008 1 96.75 138 ALA B O 1
ATOM 2572 N N . ALA B 1 139 ? -5.645 12.156 10.148 1 97.12 139 ALA B N 1
ATOM 2573 C CA . ALA B 1 139 ? -4.293 12.055 10.68 1 97.12 139 ALA B CA 1
ATOM 2574 C C . ALA B 1 139 ? -4.27 11.219 11.961 1 97.12 139 ALA B C 1
ATOM 2576 O O . ALA B 1 139 ? -5.066 11.445 12.875 1 97.12 139 ALA B O 1
ATOM 2577 N N . CYS B 1 140 ? -3.41 10.297 11.992 1 96.12 140 CYS B N 1
ATOM 2578 C CA . CYS B 1 140 ? -3.26 9.406 13.141 1 96.12 140 CYS B CA 1
ATOM 2579 C C . CYS B 1 140 ? -1.795 9.273 13.539 1 96.12 140 CYS B C 1
ATOM 2581 O O . CYS B 1 140 ? -0.914 9.242 12.68 1 96.12 140 CYS B O 1
ATOM 2583 N N . GLN B 1 141 ? -1.567 9.18 14.836 1 95.56 141 GLN B N 1
ATOM 2584 C CA . GLN B 1 141 ? -0.224 8.891 15.328 1 95.56 141 GLN B CA 1
ATOM 2585 C C . GLN B 1 141 ? -0.046 7.402 15.617 1 95.56 141 GLN B C 1
ATOM 2587 O O . GLN B 1 141 ? -0.875 6.793 16.297 1 95.56 141 GLN B O 1
ATOM 2592 N N . ASN B 1 142 ? 0.934 6.812 15.062 1 94.69 142 ASN B N 1
ATOM 2593 C CA . ASN B 1 142 ? 1.394 5.457 15.344 1 94.69 142 ASN B CA 1
ATOM 2594 C C . ASN B 1 142 ? 2.846 5.441 15.812 1 94.69 142 ASN B C 1
ATOM 2596 O O . ASN B 1 142 ? 3.76 5.664 15.016 1 94.69 142 ASN B O 1
ATOM 2600 N N . GLY B 1 143 ? 2.998 5.094 17.125 1 93.88 143 GLY B N 1
ATOM 2601 C CA . GLY B 1 143 ? 4.316 5.324 17.688 1 93.88 143 GLY B CA 1
ATOM 2602 C C . GLY B 1 143 ? 4.73 6.781 17.672 1 93.88 143 GLY B C 1
ATOM 2603 O O . GLY B 1 143 ? 4.023 7.641 18.203 1 93.88 143 GLY B O 1
ATOM 2604 N N . MET B 1 144 ? 5.859 7.047 16.922 1 94.69 144 MET B N 1
ATOM 2605 C CA . MET B 1 144 ? 6.355 8.414 16.859 1 94.69 144 MET B CA 1
ATOM 2606 C C . MET B 1 144 ? 6.062 9.039 15.5 1 94.69 144 MET B C 1
ATOM 2608 O O . MET B 1 144 ? 6.574 10.109 15.18 1 94.69 144 MET B O 1
ATOM 2612 N N . ASN B 1 145 ? 5.234 8.344 14.727 1 97.25 145 ASN B N 1
ATOM 2613 C CA . ASN B 1 145 ? 4.98 8.789 13.359 1 97.25 145 ASN B CA 1
ATOM 2614 C C . ASN B 1 145 ? 3.537 9.25 13.18 1 97.25 145 ASN B C 1
ATOM 2616 O O . ASN B 1 145 ? 2.641 8.773 13.875 1 97.25 145 ASN B O 1
ATOM 2620 N N . ILE B 1 146 ? 3.334 10.164 12.297 1 97.75 146 ILE B N 1
ATOM 2621 C CA . ILE B 1 146 ? 1.997 10.578 11.883 1 97.75 146 ILE B CA 1
ATOM 2622 C C . ILE B 1 146 ? 1.717 10.07 10.469 1 97.75 146 ILE B C 1
ATOM 2624 O O . ILE B 1 146 ? 2.537 10.242 9.57 1 97.75 146 ILE B O 1
ATOM 2628 N N . TYR B 1 147 ? 0.635 9.406 10.359 1 98.44 147 TYR B N 1
ATOM 2629 C CA . TYR B 1 147 ? 0.155 8.922 9.07 1 98.44 147 TYR B CA 1
ATOM 2630 C C . TYR B 1 147 ? -1.185 9.555 8.711 1 98.44 147 TYR B C 1
ATOM 2632 O O . TYR B 1 147 ? -1.938 9.969 9.602 1 98.44 147 TYR B O 1
ATOM 2640 N N . PHE B 1 148 ? -1.465 9.727 7.414 1 98.44 148 PHE B N 1
ATOM 2641 C CA . PHE B 1 148 ? -2.783 10.109 6.918 1 98.44 148 PHE B CA 1
ATOM 2642 C C . PHE B 1 148 ? -3.51 8.906 6.328 1 98.44 148 PHE B C 1
ATOM 2644 O O . PHE B 1 148 ? -2.936 8.148 5.543 1 98.44 148 PHE B O 1
ATOM 2651 N N . TYR B 1 149 ? -4.758 8.734 6.734 1 98.19 149 TYR B N 1
ATOM 2652 C CA . TYR B 1 149 ? -5.594 7.656 6.215 1 98.19 149 TYR B CA 1
ATOM 2653 C C . TYR B 1 149 ? -6.793 8.211 5.457 1 98.19 149 TYR B C 1
ATOM 2655 O O . TYR B 1 149 ? -7.496 9.094 5.953 1 98.19 149 TYR B O 1
ATOM 2663 N N . THR B 1 150 ? -7.008 7.703 4.242 1 98 150 THR B N 1
ATOM 2664 C CA . THR B 1 150 ? -8.25 8.07 3.58 1 98 150 THR B CA 1
ATOM 2665 C C . THR B 1 150 ? -9.453 7.5 4.328 1 98 150 THR B C 1
ATOM 2667 O O . THR B 1 150 ? -9.5 6.301 4.609 1 98 150 THR B O 1
ATOM 2670 N N . ILE B 1 151 ? -10.445 8.305 4.621 1 96.5 151 ILE B N 1
ATOM 2671 C CA . ILE B 1 151 ? -11.617 7.863 5.371 1 96.5 151 ILE B CA 1
ATOM 2672 C C . ILE B 1 151 ? -12.82 7.758 4.438 1 96.5 151 ILE B C 1
ATOM 2674 O O . ILE B 1 151 ? -13.922 7.402 4.871 1 96.5 151 ILE B O 1
ATOM 2678 N N . LYS B 1 152 ? -12.688 8.102 3.24 1 95.81 152 LYS B N 1
ATOM 2679 C CA . LYS B 1 152 ? -13.586 7.898 2.105 1 95.81 152 LYS B CA 1
ATOM 2680 C C . LYS B 1 152 ? -12.805 7.797 0.799 1 95.81 152 LYS B C 1
ATOM 2682 O O . LYS B 1 152 ? -11.648 8.227 0.724 1 95.81 152 LYS B O 1
ATOM 2687 N N . PRO B 1 153 ? -13.445 7.109 -0.194 1 96.62 153 PRO B N 1
ATOM 2688 C CA . PRO B 1 153 ? -12.766 7.125 -1.489 1 96.62 153 PRO B CA 1
ATOM 2689 C C . PRO B 1 153 ? -12.523 8.539 -2.01 1 96.62 153 PRO B C 1
ATOM 2691 O O . PRO B 1 153 ? -13.344 9.438 -1.788 1 96.62 153 PRO B O 1
ATOM 2694 N N . ILE B 1 154 ? -11.398 8.75 -2.662 1 98.06 154 ILE B N 1
ATOM 2695 C CA . ILE B 1 154 ? -11.07 10.055 -3.223 1 98.06 154 ILE B CA 1
ATOM 2696 C C . ILE B 1 154 ? -11.023 9.969 -4.746 1 98.06 154 ILE B C 1
ATOM 2698 O O . ILE B 1 154 ? -10.102 9.375 -5.316 1 98.06 154 ILE B O 1
ATOM 2702 N N . PRO B 1 155 ? -12 10.586 -5.406 1 97.69 155 PRO B N 1
ATOM 2703 C CA . PRO B 1 155 ? -11.984 10.586 -6.871 1 97.69 155 PRO B CA 1
ATOM 2704 C C . PRO B 1 155 ? -10.789 11.359 -7.445 1 97.69 155 PRO B C 1
ATOM 2706 O O . PRO B 1 155 ? -10.188 12.172 -6.75 1 97.69 155 PRO B O 1
ATOM 2709 N N . ALA B 1 156 ? -10.57 11.078 -8.703 1 97.56 156 ALA B N 1
ATOM 2710 C CA . ALA B 1 156 ? -9.539 11.828 -9.406 1 97.56 156 ALA B CA 1
ATOM 2711 C C . ALA B 1 156 ? -9.82 13.32 -9.375 1 97.56 156 ALA B C 1
ATOM 2713 O O . ALA B 1 156 ? -10.977 13.742 -9.508 1 97.56 156 ALA B O 1
ATOM 2714 N N . ASN B 1 157 ? -8.75 14.117 -9.156 1 97.81 157 ASN B N 1
ATOM 2715 C CA . ASN B 1 157 ? -8.742 15.578 -9.195 1 97.81 157 ASN B CA 1
ATOM 2716 C C . ASN B 1 157 ? -9.43 16.172 -7.973 1 97.81 157 ASN B C 1
ATOM 2718 O O . ASN B 1 157 ? -9.875 17.328 -8.008 1 97.81 157 ASN B O 1
ATOM 2722 N N . GLN B 1 158 ? -9.594 15.422 -7.012 1 98.38 158 GLN B N 1
ATOM 2723 C CA . GLN B 1 158 ? -10.102 15.953 -5.754 1 98.38 158 GLN B CA 1
ATOM 2724 C C . GLN B 1 158 ? -8.961 16.312 -4.801 1 98.38 158 GLN B C 1
ATOM 2726 O O . GLN B 1 158 ? -7.984 15.562 -4.695 1 98.38 158 GLN B O 1
ATOM 2731 N N . GLU B 1 159 ? -9.156 17.344 -4.074 1 98.75 159 GLU B N 1
ATOM 2732 C CA . GLU B 1 159 ? -8.117 17.797 -3.154 1 98.75 159 GLU B CA 1
ATOM 2733 C C . GLU B 1 159 ? -8.078 16.938 -1.897 1 98.75 159 GLU B C 1
ATOM 2735 O O . GLU B 1 159 ? -9.125 16.562 -1.359 1 98.75 159 GLU B O 1
ATOM 2740 N N . LEU B 1 160 ? -6.945 16.594 -1.481 1 98.88 160 LEU B N 1
ATOM 2741 C CA . LEU B 1 160 ? -6.758 15.938 -0.19 1 98.88 160 LEU B CA 1
ATOM 2742 C C . LEU B 1 160 ? -6.867 16.938 0.95 1 98.88 160 LEU B C 1
ATOM 2744 O O . LEU B 1 160 ? -6.18 17.969 0.945 1 98.88 160 LEU B O 1
ATOM 2748 N N . LEU B 1 161 ? -7.695 16.688 1.87 1 98.75 161 LEU B N 1
ATOM 2749 C CA . LEU B 1 161 ? -7.938 17.547 3.021 1 98.75 161 LEU B CA 1
ATOM 2750 C C . LEU B 1 161 ? -7.895 16.75 4.32 1 98.75 161 LEU B C 1
ATOM 2752 O O . LEU B 1 161 ? -8.664 15.797 4.492 1 98.75 161 LEU B O 1
ATOM 2756 N N . VAL B 1 162 ? -7.035 17.188 5.27 1 97.94 162 VAL B N 1
ATOM 2757 C CA . VAL B 1 162 ? -6.758 16.359 6.434 1 97.94 162 VAL B CA 1
ATOM 2758 C C . VAL B 1 162 ? -7.336 17.016 7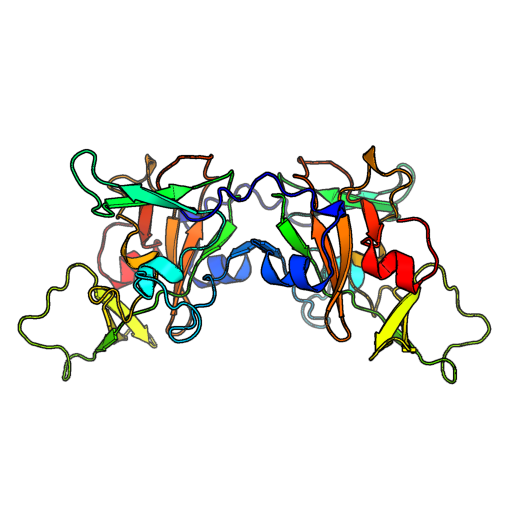.688 1 97.94 162 VAL B C 1
ATOM 2760 O O . VAL B 1 162 ? -7.422 18.234 7.77 1 97.94 162 VAL B O 1
ATOM 2763 N N . TRP B 1 163 ? -7.77 16.234 8.578 1 94.88 163 TRP B N 1
ATOM 2764 C CA . TRP B 1 163 ? -8.031 16.594 9.961 1 94.88 163 TRP B CA 1
ATOM 2765 C C . TRP B 1 163 ? -7.656 15.469 10.914 1 94.88 163 TRP B C 1
ATOM 2767 O O . TRP B 1 163 ? -7.316 14.367 10.469 1 94.88 163 TRP B O 1
ATOM 2777 N N . TYR B 1 164 ? -7.539 15.844 12.117 1 92.5 164 TYR B N 1
ATOM 2778 C CA . TYR B 1 164 ? -7.16 14.852 13.117 1 92.5 164 TYR B CA 1
ATOM 2779 C C . TYR B 1 164 ? -8.234 13.781 13.266 1 92.5 164 TYR B C 1
ATOM 2781 O O . TYR B 1 164 ? -9.43 14.07 13.133 1 92.5 164 TYR B O 1
ATOM 2789 N N . CYS B 1 165 ? -7.824 12.594 13.516 1 91.06 165 CYS B N 1
ATOM 2790 C CA . CYS B 1 165 ? -8.797 11.609 13.977 1 91.06 165 CYS B CA 1
ATOM 2791 C C . CYS B 1 165 ? -9.281 11.953 15.383 1 91.06 165 CYS B C 1
ATOM 2793 O O . CYS B 1 165 ? -8.695 12.805 16.062 1 91.06 165 CYS B O 1
ATOM 2795 N N . ARG B 1 166 ? -10.297 11.281 15.789 1 86.38 166 ARG B N 1
ATOM 2796 C CA . ARG B 1 166 ? -10.945 11.625 17.047 1 86.38 166 ARG B CA 1
ATOM 2797 C C . ARG B 1 166 ? -9.961 11.562 18.203 1 86.38 166 ARG B C 1
ATOM 2799 O O . ARG B 1 166 ? -9.875 12.5 19.016 1 86.38 166 ARG B O 1
ATOM 2806 N N . GLU B 1 167 ? -9.258 10.5 18.344 1 86.88 167 GLU B N 1
ATOM 2807 C CA . GLU B 1 167 ? -8.312 10.297 19.438 1 86.88 167 GLU B CA 1
ATOM 2808 C C . GLU B 1 167 ? -7.227 11.367 19.438 1 86.88 167 GLU B C 1
ATOM 2810 O O . GLU B 1 167 ? -6.848 11.883 20.5 1 86.88 167 GLU B O 1
ATOM 2815 N N . PHE B 1 168 ? -6.762 11.656 18.344 1 88 168 PHE B N 1
ATOM 2816 C CA . PHE B 1 168 ? -5.738 12.68 18.156 1 88 168 PHE B CA 1
ATOM 2817 C C . PHE B 1 168 ? -6.285 14.062 18.516 1 88 168 PHE B C 1
ATOM 2819 O O . PHE B 1 168 ? -5.625 14.836 19.219 1 88 168 PHE B O 1
ATOM 2826 N N . ALA B 1 169 ? -7.41 14.359 18.047 1 86.81 169 ALA B N 1
ATOM 2827 C CA . ALA B 1 169 ? -8.062 15.633 18.328 1 86.81 169 ALA B CA 1
ATOM 2828 C C . ALA B 1 169 ? -8.258 15.82 19.844 1 86.81 169 ALA B C 1
ATOM 2830 O O . ALA B 1 169 ? -8.039 16.906 20.375 1 86.81 169 ALA B O 1
ATOM 2831 N N . ASP B 1 170 ? -8.68 14.734 20.5 1 84.5 170 ASP B N 1
ATOM 2832 C CA . ASP B 1 170 ? -8.906 14.781 21.938 1 84.5 170 ASP B CA 1
ATOM 2833 C C . ASP B 1 170 ? -7.617 15.109 22.688 1 84.5 170 ASP B C 1
ATOM 2835 O O . ASP B 1 170 ? -7.633 15.867 23.656 1 84.5 170 ASP B O 1
ATOM 2839 N N . ARG B 1 171 ? -6.59 14.492 22.219 1 85.38 171 ARG B N 1
ATOM 2840 C CA . ARG B 1 171 ? -5.293 14.734 22.844 1 85.38 171 ARG B CA 1
ATOM 2841 C C . ARG B 1 171 ? -4.898 16.203 22.719 1 85.38 171 ARG B C 1
ATOM 2843 O O . ARG B 1 171 ? -4.227 16.75 23.609 1 85.38 171 ARG B O 1
ATOM 2850 N N . LEU B 1 172 ? -5.293 16.828 21.609 1 84 172 LEU B N 1
ATOM 2851 C CA . LEU B 1 172 ? -4.918 18.203 21.328 1 84 172 LEU B CA 1
ATOM 2852 C C . LEU B 1 172 ? -5.996 19.172 21.812 1 84 172 LEU B C 1
ATOM 2854 O O . LEU B 1 172 ? -5.828 20.391 21.734 1 84 172 LEU B O 1
ATOM 2858 N N . ASP B 1 173 ? -7.062 18.703 22.406 1 79.38 173 ASP B N 1
ATOM 2859 C CA . ASP B 1 173 ? -8.211 19.5 22.828 1 79.38 173 ASP B CA 1
ATOM 2860 C C . ASP B 1 173 ? -8.828 20.234 21.641 1 79.38 173 ASP B C 1
ATOM 2862 O O . ASP B 1 173 ? -9.148 21.422 21.734 1 79.38 173 ASP B O 1
ATOM 2866 N N . TYR B 1 174 ? -8.758 19.609 20.516 1 75.25 174 TYR B N 1
ATOM 2867 C CA . TYR B 1 174 ? -9.422 20.109 19.328 1 75.25 174 TYR B CA 1
ATOM 2868 C C . TYR B 1 174 ? -10.766 19.438 19.125 1 75.25 174 TYR B C 1
ATOM 2870 O O . TYR B 1 174 ? -11.023 18.359 19.672 1 75.25 174 TYR B O 1
ATOM 2878 N N . PRO B 1 175 ? -11.75 20.125 18.453 1 65.62 175 PRO B N 1
ATOM 2879 C CA . PRO B 1 175 ? -13.023 19.453 18.141 1 65.62 175 PRO B CA 1
ATOM 2880 C C . PRO B 1 175 ? -12.844 18.203 17.281 1 65.62 175 PRO B C 1
ATOM 2882 O O . PRO B 1 175 ? -11.969 18.172 16.422 1 65.62 175 PRO B O 1
ATOM 2885 N N . SER B 1 176 ? -13.461 17.047 17.688 1 59.81 176 SER B N 1
ATOM 2886 C CA . SER B 1 176 ? -13.438 15.82 16.891 1 59.81 176 SER B CA 1
ATOM 2887 C C . SER B 1 176 ? -14.484 15.867 15.781 1 59.81 176 SER B C 1
ATOM 2889 O O . SER B 1 176 ? -15.523 16.5 15.93 1 59.81 176 SER B O 1
#

Secondary structure (DSSP, 8-state):
---------GGG--HHHHHHT--EEEPPPP--TTT--SS--HHHHT--TTEEEEE-TTSS-EEEEEESS-B-TTEEE-----EEE-TTTS-TT--GGGEEEEEETTEEEEEEE---TTSS-GGGGPEEPSSTTT--EEEEEETTEEEEEESS-B-TTPBPEEEE-HHHHHHHT---/---------GGG--HHHHHHT--EEEPPPP--TTT--SS--HHHHT--TTEEEEE-TTSS-EEEEEESS-B-TTEEE-----EEE-TTTS-TT--GGGEEEEEETTEEEEEEE---TTSS-GGGGPEEPSSTTT--EEEEEETTEEEEEESS-B-TTPBPEEEE-HHHHHHHT---

Radius of gyration: 22.42 Å; Cα contacts (8 Å, |Δi|>4): 738; chains: 2; bounding box: 45×71×51 Å

Solvent-accessible surface area (backbone atoms only — not comparable to full-atom values): 19329 Å² total; per-residue (Å²): 128,82,73,72,79,60,88,65,65,58,72,73,38,45,48,66,50,49,65,74,62,50,49,33,38,33,57,58,32,82,73,46,78,78,78,46,70,58,97,60,42,42,12,64,45,18,47,34,86,60,44,40,79,32,62,41,91,90,47,91,45,74,72,26,33,23,27,63,37,70,39,55,52,29,29,36,38,52,64,65,43,35,47,75,30,36,92,88,64,46,61,91,82,58,81,62,89,42,56,40,82,37,53,55,98,90,34,85,61,37,35,37,32,26,71,51,43,73,53,14,30,41,66,58,44,49,38,71,41,93,43,78,84,63,36,35,25,31,34,34,63,57,79,93,35,40,32,39,29,26,68,39,65,41,52,54,70,37,67,51,15,33,40,61,25,32,58,52,13,56,76,69,73,42,87,104,128,83,72,70,78,59,88,65,66,57,72,72,39,46,48,66,51,49,64,73,60,50,50,32,38,34,57,58,33,81,72,46,76,79,78,46,69,58,99,61,43,43,11,63,44,18,46,33,85,59,45,41,78,32,59,41,92,90,47,91,45,75,72,26,32,23,26,63,36,70,38,55,53,30,28,35,38,52,62,65,42,35,48,76,31,36,92,87,64,46,62,90,83,59,82,63,88,43,54,40,81,39,54,54,96,88,33,85,63,35,35,36,32,25,71,52,43,73,54,14,28,41,68,58,45,48,39,71,40,93,43,79,83,64,38,34,26,31,34,33,63,57,78,92,36,38,32,38,29,26,67,38,66,39,51,55,71,37,69,51,15,34,38,61,27,33,58,55,14,56,76,67,72,42,88,104

pLDDT: mean 90.01, std 14.29, range [18.59, 98.88]

Foldseek 3Di:
DPPPPPLPQCLQDALVRLVVQQDAEFFFQDDDCVVCPDPAAQARRRDTPQKDFDADPVDRDGQFIFGQFKDAARYKYDFWWADKAAPVRDDPPDDCPQWDFFDDPLHTDIIGGQPDSNTTHNVSNHAADPDPVLAQWEWHDDPRTIMIGGSHIHGGGRTHHYDHRPVRCVSVVHDD/DPPPPPLPQCLQDALVRLVVQQDAEFFFQDDDCVVCPDPAAQARRRDTPQKDFDADPVDRDGQFIFGQFKDAARYKYDFWWADKAAPVRDDPPDDCPQWDFFDDPLHTDIIGGQPDSNTTHNVSNHAADPDPVLAQWEWHDDPRTIMIGGSHIHGGGRTHHYDHRPVRCVSVVHDD